Protein AF-A0A350YRR7-F1 (afdb_monomer)

Secondary structure (DSSP, 8-state):
---GGGSTT-S---HHHHHHHHHHHHHHHHHHHHHHHHHHHHHHHHHHTT----HHHHS-S-HHHHHHHHHHHHHHHHHHHHHHHHHHHHHHHHHHHTTT-TT--HHHHHHHHHHHHHHHHHHHHHHHHHHHHHHHHHHHTHHHHHHHHHHHHHHHHHHHHHHHHHH-S-HHHHHHHHHHHHHHTHHHHHHHHHHHHHHHHHHHHHHHHHHHHHHHSSHHHHHH-HHHHHHHHHHHTSTT---

Nearest PDB structures (foldseek):
  5c5b-assembly2_D  TM=1.639E-01  e=4.358E+00  Homo sapiens
  8px9-assembly1_A  TM=1.700E-01  e=4.558E+00  Escherichia coli
  8px9-assembly1_B  TM=1.848E-01  e=8.559E+00  Escherichia coli

pLDDT: mean 81.61, std 13.24, range [44.19, 95.56]

Mean predicted aligned error: 9.27 Å

Structure (mmCIF, N/CA/C/O backbone):
data_AF-A0A350YRR7-F1
#
_entry.id   AF-A0A350YRR7-F1
#
loop_
_atom_site.group_PDB
_atom_site.id
_atom_site.type_symbol
_atom_site.label_atom_id
_atom_site.label_alt_id
_atom_site.label_comp_id
_atom_site.label_asym_id
_atom_site.label_entity_id
_atom_site.label_seq_id
_atom_site.pdbx_PDB_ins_code
_atom_site.Cartn_x
_atom_site.Cartn_y
_atom_site.Cartn_z
_atom_site.occupancy
_atom_site.B_iso_or_equiv
_atom_site.auth_seq_id
_atom_site.auth_comp_id
_atom_site.auth_asym_id
_atom_site.auth_atom_id
_atom_site.pdbx_PDB_mod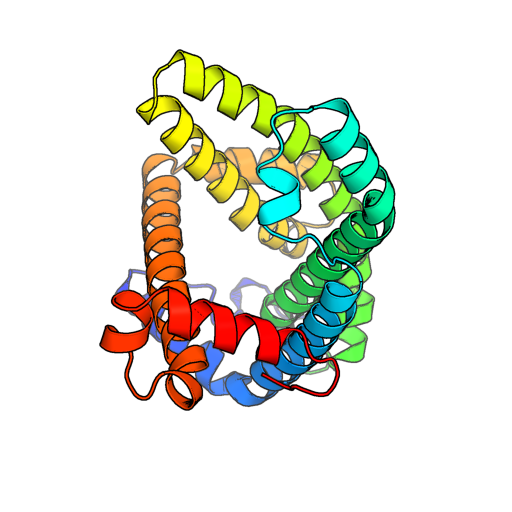el_num
ATOM 1 N N . MET A 1 1 ? -23.197 4.281 11.689 1.00 58.69 1 MET A N 1
ATOM 2 C CA . MET A 1 1 ? -21.851 3.700 11.858 1.00 58.69 1 MET A CA 1
ATOM 3 C C . MET A 1 1 ? -21.657 3.400 13.323 1.00 58.69 1 MET A C 1
ATOM 5 O O . MET A 1 1 ? -21.789 4.314 14.130 1.00 58.69 1 MET A O 1
ATOM 9 N N . GLU A 1 2 ? -21.423 2.136 13.660 1.00 68.81 2 GLU A N 1
ATOM 10 C CA . GLU A 1 2 ? -21.016 1.763 15.017 1.00 68.81 2 GLU A CA 1
ATOM 11 C C . GLU A 1 2 ? -19.601 2.296 15.315 1.00 68.81 2 GLU A C 1
ATOM 13 O O . GLU A 1 2 ? -18.839 2.613 14.397 1.00 68.81 2 GLU A O 1
ATOM 18 N N . SER A 1 3 ? -19.259 2.438 16.600 1.00 77.19 3 SER A N 1
ATOM 19 C CA . SER A 1 3 ? -17.918 2.867 17.025 1.00 77.19 3 SER A CA 1
ATOM 20 C C . SER A 1 3 ? -16.853 1.901 16.499 1.00 77.19 3 SER A C 1
ATOM 22 O O . SER A 1 3 ? -17.076 0.692 16.477 1.00 77.19 3 SER A O 1
ATOM 24 N N . ILE A 1 4 ? -15.664 2.399 16.149 1.00 76.62 4 ILE A N 1
ATOM 25 C CA . ILE A 1 4 ? -14.525 1.563 15.721 1.00 76.62 4 ILE A CA 1
ATOM 26 C C . ILE A 1 4 ? -14.138 0.540 16.799 1.00 76.62 4 ILE A C 1
ATOM 28 O O . ILE A 1 4 ? -13.640 -0.535 16.477 1.00 76.62 4 ILE A O 1
ATOM 32 N N . GLU A 1 5 ? -14.446 0.822 18.064 1.00 77.56 5 GLU A N 1
ATOM 33 C CA . GLU A 1 5 ? -14.230 -0.103 19.179 1.00 77.56 5 GLU A CA 1
ATOM 34 C C . GLU A 1 5 ? -15.046 -1.402 19.063 1.00 77.56 5 GLU A C 1
ATOM 36 O O . GLU A 1 5 ? -14.667 -2.425 19.626 1.00 77.56 5 GLU A O 1
ATOM 41 N N . SER A 1 6 ? -16.142 -1.388 18.296 1.00 77.56 6 SER A N 1
ATOM 42 C CA . SER A 1 6 ? -16.953 -2.578 17.999 1.00 77.56 6 SER A CA 1
ATOM 43 C C . SER A 1 6 ? -16.384 -3.436 16.861 1.00 77.56 6 SER A C 1
ATOM 45 O O . SER A 1 6 ? -16.903 -4.517 16.573 1.00 77.56 6 SER A O 1
ATOM 47 N N . HIS A 1 7 ? -15.302 -2.988 16.211 1.00 80.44 7 HIS A N 1
ATOM 48 C CA . HIS A 1 7 ? -14.708 -3.709 15.094 1.00 80.44 7 HIS A CA 1
ATOM 49 C C . HIS A 1 7 ? -14.176 -5.078 15.567 1.00 80.44 7 HIS A C 1
ATOM 51 O O . HIS A 1 7 ? -13.446 -5.137 16.555 1.00 80.44 7 HIS A O 1
ATOM 57 N N . PRO A 1 8 ? -14.436 -6.192 14.852 1.00 76.88 8 PRO A N 1
ATOM 58 C CA . PRO A 1 8 ? -14.011 -7.534 15.279 1.00 76.88 8 PRO A CA 1
ATOM 59 C C . PRO A 1 8 ? -12.504 -7.677 15.541 1.00 76.88 8 PRO A C 1
ATOM 61 O O . PRO A 1 8 ? -12.088 -8.496 16.359 1.00 76.88 8 PRO A O 1
ATOM 64 N N . LEU A 1 9 ? -11.700 -6.873 14.840 1.00 79.12 9 LEU A N 1
ATOM 65 C CA . LEU A 1 9 ? -10.240 -6.822 14.977 1.00 79.12 9 LEU A CA 1
ATOM 66 C C . LEU A 1 9 ? -9.746 -5.831 16.049 1.00 79.12 9 LEU A C 1
ATOM 68 O O . LEU A 1 9 ? -8.552 -5.819 16.339 1.00 79.12 9 LEU A O 1
ATOM 72 N N . TYR A 1 10 ? -10.624 -5.025 16.655 1.00 77.88 10 TYR A N 1
ATOM 73 C CA . TYR A 1 10 ? -10.270 -4.075 17.712 1.00 77.88 10 TYR A CA 1
ATOM 74 C C . TYR A 1 10 ? -10.187 -4.790 19.068 1.00 77.88 10 TYR A C 1
ATOM 76 O O . TYR A 1 10 ? -11.145 -4.830 19.836 1.00 77.88 10 TYR A O 1
ATOM 84 N N . LYS A 1 11 ? -9.040 -5.423 19.343 1.00 72.81 11 LYS A N 1
ATOM 85 C CA . LYS A 1 11 ? -8.713 -6.052 20.635 1.00 72.81 11 LYS A CA 1
ATOM 86 C C . LYS A 1 11 ? -7.215 -5.926 20.910 1.00 72.81 11 LYS A C 1
ATOM 88 O O . LYS A 1 11 ? -6.423 -5.745 19.986 1.00 72.81 11 LYS A O 1
ATOM 93 N N . ALA A 1 12 ? -6.817 -6.036 22.175 1.00 66.44 12 ALA A N 1
ATOM 94 C CA . ALA A 1 12 ? -5.416 -6.275 22.502 1.00 66.44 12 ALA A CA 1
ATOM 95 C C . ALA A 1 12 ? -5.046 -7.673 21.999 1.00 66.44 12 ALA A C 1
ATOM 97 O O . ALA A 1 12 ? -5.709 -8.644 22.367 1.00 66.44 12 ALA A O 1
ATOM 98 N N . HIS A 1 13 ? -4.025 -7.765 21.146 1.00 68.88 13 HIS A N 1
ATOM 99 C CA . HIS A 1 13 ? -3.657 -9.031 20.528 1.00 68.88 13 HIS A CA 1
ATOM 100 C C . HIS A 1 13 ? -2.267 -9.513 20.940 1.00 68.88 13 HIS A C 1
ATOM 102 O O . HIS A 1 13 ? -1.300 -8.754 20.895 1.00 68.88 13 HIS A O 1
ATOM 108 N N . THR A 1 14 ? -2.172 -10.797 21.285 1.00 75.56 14 THR A N 1
ATOM 109 C CA . THR A 1 14 ? -0.939 -11.586 21.159 1.00 75.56 14 THR A CA 1
ATOM 110 C C . THR A 1 14 ? -0.855 -12.156 19.737 1.00 75.56 14 THR A C 1
ATOM 112 O O . THR A 1 14 ? -1.801 -12.016 18.961 1.00 75.56 14 THR A O 1
ATOM 115 N N . ILE A 1 15 ? 0.256 -12.805 19.365 1.00 68.00 15 ILE A N 1
ATOM 116 C CA . ILE A 1 15 ? 0.401 -13.413 18.026 1.00 68.00 15 ILE A CA 1
ATOM 117 C C . ILE A 1 15 ? -0.753 -14.387 17.746 1.00 68.00 15 ILE A C 1
ATOM 119 O O . ILE A 1 15 ? -1.400 -14.309 16.701 1.00 68.00 15 ILE A O 1
ATOM 123 N N . ASP A 1 16 ? -1.056 -15.244 18.719 1.00 73.69 16 ASP A N 1
ATOM 124 C CA . ASP A 1 16 ? -2.077 -16.281 18.587 1.00 73.69 16 ASP A CA 1
ATOM 125 C C . ASP A 1 16 ? -3.483 -15.685 18.487 1.00 73.69 16 ASP A C 1
ATOM 127 O O . ASP A 1 16 ? -4.281 -16.094 17.641 1.00 73.69 16 ASP A O 1
ATOM 131 N N . SER A 1 17 ? -3.792 -14.672 19.303 1.00 79.31 17 SER A N 1
ATOM 132 C CA . SER A 1 17 ? -5.113 -14.042 19.265 1.00 79.31 17 SER A CA 1
ATOM 133 C C . SER A 1 17 ? -5.301 -13.166 18.024 1.00 79.31 17 SER A C 1
ATOM 135 O O . SER A 1 17 ? -6.412 -13.116 17.491 1.00 79.31 17 SER A O 1
ATOM 137 N N . ALA A 1 18 ? -4.233 -12.519 17.533 1.00 74.56 18 ALA A N 1
ATOM 138 C CA . ALA A 1 18 ? -4.237 -11.820 16.251 1.00 74.56 18 ALA A CA 1
ATOM 139 C C . ALA A 1 18 ? -4.551 -12.810 15.129 1.00 74.56 18 ALA A C 1
ATOM 141 O O . ALA A 1 18 ? -5.493 -12.588 14.372 1.00 74.56 18 ALA A O 1
ATOM 142 N N . MET A 1 19 ? -3.816 -13.926 15.061 1.00 76.75 19 MET A N 1
ATOM 143 C CA . MET A 1 19 ? -3.997 -14.946 14.028 1.00 76.75 19 MET A CA 1
ATOM 144 C C . MET A 1 19 ? -5.415 -15.522 14.048 1.00 76.75 19 MET A C 1
ATOM 146 O O . MET A 1 19 ? -6.064 -15.586 13.006 1.00 76.75 19 MET A O 1
ATOM 150 N N . HIS A 1 20 ? -5.934 -15.864 15.230 1.00 83.00 20 HIS A N 1
ATOM 151 C CA . HIS A 1 20 ? -7.302 -16.358 15.376 1.00 83.00 20 HIS A CA 1
ATOM 152 C C . HIS A 1 20 ? -8.341 -15.315 14.938 1.00 83.00 20 HIS A C 1
ATOM 154 O O . HIS A 1 20 ? -9.290 -15.640 14.228 1.00 83.00 20 HIS A O 1
ATOM 160 N N . SER A 1 21 ? -8.161 -14.047 15.319 1.00 82.62 21 SER A N 1
ATOM 161 C CA . SER A 1 21 ? -9.093 -12.970 14.958 1.00 82.62 21 SER A CA 1
ATOM 162 C C . SER A 1 21 ? -9.077 -12.676 13.457 1.00 82.62 21 SER A C 1
ATOM 164 O O . SER A 1 21 ? -10.138 -12.497 12.855 1.00 82.62 21 SER A O 1
ATOM 166 N N . PHE A 1 22 ? -7.892 -12.667 12.836 1.00 82.00 22 PHE A N 1
ATOM 167 C CA . PHE A 1 22 ? -7.751 -12.546 11.387 1.00 82.00 22 PHE A CA 1
ATOM 168 C C . PHE A 1 22 ? -8.387 -13.736 10.675 1.00 82.00 22 PHE A C 1
ATOM 170 O O . PHE A 1 22 ? -9.170 -13.534 9.749 1.00 82.00 22 PHE A O 1
ATOM 177 N N . TRP A 1 23 ? -8.110 -14.959 11.127 1.00 83.31 23 TRP A N 1
ATOM 178 C CA . TRP A 1 23 ? -8.687 -16.170 10.554 1.00 83.31 23 TRP A CA 1
ATOM 179 C C . TRP A 1 23 ? -10.215 -16.159 10.615 1.00 83.31 23 TRP A C 1
ATOM 181 O O . TRP A 1 23 ? -10.871 -16.378 9.599 1.00 83.31 23 TRP A O 1
ATOM 191 N N . ASP A 1 24 ? -10.796 -15.825 11.767 1.00 86.25 24 ASP A N 1
ATOM 192 C CA . ASP A 1 24 ? -12.247 -15.728 11.931 1.00 86.25 24 ASP A CA 1
ATOM 193 C C . ASP A 1 24 ? -12.866 -14.664 11.023 1.00 86.25 24 ASP A C 1
ATOM 195 O O . ASP A 1 24 ? -13.932 -14.881 10.438 1.00 86.25 24 ASP A O 1
ATOM 199 N N . PHE A 1 25 ? -12.210 -13.509 10.905 1.00 86.50 25 PHE A N 1
ATOM 200 C CA . PHE A 1 25 ? -12.654 -12.427 10.035 1.00 86.50 25 PHE A CA 1
ATOM 201 C C . PHE A 1 25 ? -12.633 -12.854 8.562 1.00 86.50 25 PHE A C 1
ATOM 203 O O . PHE A 1 25 ? -13.660 -12.773 7.880 1.00 86.50 25 PHE A O 1
ATOM 210 N N . TYR A 1 26 ? -11.493 -13.365 8.088 1.00 84.25 26 TYR A N 1
ATOM 211 C CA . TYR A 1 26 ? -11.327 -13.809 6.707 1.00 84.25 26 TYR A CA 1
ATOM 212 C C . TYR A 1 26 ? -12.245 -14.979 6.381 1.00 84.25 26 TYR A C 1
ATOM 214 O O . TYR A 1 26 ? -12.896 -14.946 5.346 1.00 84.25 26 TYR A O 1
ATOM 222 N N . LYS A 1 27 ? -12.394 -15.966 7.268 1.00 86.19 27 LYS A N 1
ATOM 223 C CA . L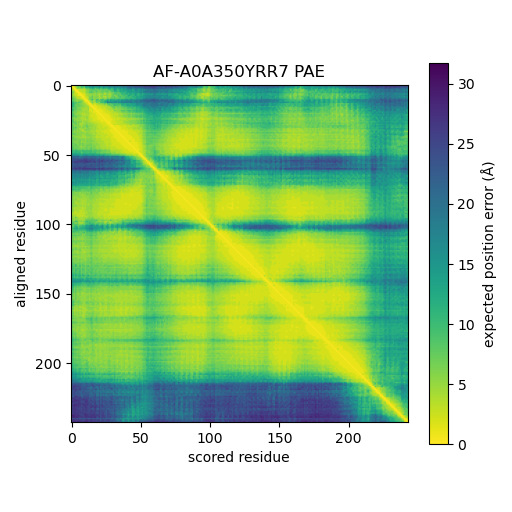YS A 1 27 ? -13.291 -17.109 7.054 1.00 86.19 27 LYS A CA 1
ATOM 224 C C . LYS A 1 27 ? -14.746 -16.669 6.883 1.00 86.19 27 LYS A C 1
ATOM 226 O O . LYS A 1 27 ? -15.431 -17.155 5.988 1.00 86.19 27 LYS A O 1
ATOM 231 N N . LYS A 1 28 ? -15.219 -15.716 7.694 1.00 86.69 28 LYS A N 1
ATOM 232 C CA . LYS A 1 28 ? -16.596 -15.189 7.603 1.00 86.69 28 LYS A CA 1
ATOM 233 C C . LYS A 1 28 ? -16.847 -14.375 6.335 1.00 86.69 28 LYS A C 1
ATOM 235 O O . LYS A 1 28 ? -17.975 -14.340 5.851 1.00 86.69 28 LYS A O 1
ATOM 240 N N . LYS A 1 29 ? -15.827 -13.690 5.818 1.00 84.38 29 LYS A N 1
ATOM 241 C CA . LYS A 1 29 ? -15.940 -12.786 4.661 1.00 84.38 29 LYS A CA 1
ATOM 242 C C . LYS A 1 29 ? -15.218 -13.309 3.416 1.00 84.38 29 LYS A C 1
ATOM 244 O O . LYS A 1 29 ? -15.077 -12.559 2.453 1.00 84.38 29 LYS A O 1
ATOM 249 N N . PHE A 1 30 ? -14.822 -14.584 3.419 1.00 85.88 30 PHE A N 1
ATOM 250 C CA . PHE A 1 30 ? -13.943 -15.179 2.413 1.00 85.88 30 PHE A CA 1
ATOM 251 C C . PHE A 1 30 ? -14.483 -14.975 1.006 1.00 85.88 30 PHE A C 1
ATOM 253 O O . PHE A 1 30 ? -13.792 -14.407 0.178 1.00 85.88 30 PHE A O 1
ATOM 260 N N . VAL A 1 31 ? -15.741 -15.351 0.760 1.00 85.62 31 VAL A N 1
ATOM 261 C CA . VAL A 1 31 ? -16.350 -15.267 -0.576 1.00 85.62 31 VAL A CA 1
ATOM 262 C C . VAL A 1 31 ? -16.348 -13.833 -1.106 1.00 85.62 31 VAL A C 1
ATOM 264 O O . VAL A 1 31 ? -15.963 -13.601 -2.247 1.00 85.62 31 VAL A O 1
ATOM 267 N N . ALA A 1 32 ? -16.729 -12.858 -0.276 1.00 86.00 32 ALA A N 1
ATOM 268 C CA . ALA A 1 32 ? -16.766 -11.459 -0.691 1.00 86.00 32 ALA A CA 1
ATOM 269 C C . ALA A 1 32 ? -15.358 -10.922 -0.987 1.00 86.00 32 ALA A C 1
ATOM 271 O O . ALA A 1 32 ? -15.134 -10.348 -2.048 1.00 86.00 32 ALA A O 1
ATOM 272 N N . LEU A 1 33 ? -14.405 -11.138 -0.075 1.00 87.25 33 LEU A N 1
ATOM 273 C CA . LEU A 1 33 ? -13.023 -10.686 -0.251 1.00 87.25 33 LEU A CA 1
ATOM 274 C C . LEU A 1 33 ? -12.343 -11.388 -1.431 1.00 87.25 33 LEU A C 1
ATOM 276 O O . LEU A 1 33 ? -11.646 -10.736 -2.196 1.00 87.25 33 LEU A O 1
ATOM 280 N N . PHE A 1 34 ? -12.593 -12.683 -1.616 1.00 87.75 34 PHE A N 1
ATOM 281 C CA . PHE A 1 34 ? -12.073 -13.460 -2.735 1.00 87.75 34 PHE A CA 1
ATOM 282 C C . PHE A 1 34 ? -12.586 -12.924 -4.070 1.00 87.75 34 PHE A C 1
ATOM 284 O O . PHE A 1 34 ? -11.777 -12.638 -4.940 1.00 87.75 34 PHE A O 1
ATOM 291 N N . LEU A 1 35 ? -13.898 -12.722 -4.229 1.00 89.94 35 LEU A N 1
ATOM 292 C CA . LEU A 1 35 ? -14.464 -12.222 -5.487 1.00 89.94 35 LEU A CA 1
ATOM 293 C C . LEU A 1 35 ? -13.977 -10.809 -5.828 1.00 89.94 35 LEU A C 1
ATOM 295 O O . LEU A 1 35 ? -13.685 -10.530 -6.989 1.00 89.94 35 LEU A O 1
ATOM 299 N N . ILE A 1 36 ? -13.865 -9.930 -4.826 1.00 88.88 36 ILE A N 1
ATOM 300 C CA . ILE A 1 36 ? -13.339 -8.571 -5.014 1.00 88.88 36 ILE A CA 1
ATOM 301 C C . ILE A 1 36 ? -11.876 -8.634 -5.458 1.00 88.88 36 ILE A C 1
ATOM 303 O O . ILE A 1 36 ? -11.526 -8.056 -6.485 1.00 88.88 36 ILE A O 1
ATOM 307 N N . SER A 1 37 ? -11.036 -9.361 -4.717 1.00 88.81 37 SER A N 1
ATOM 308 C CA . SER A 1 37 ? -9.613 -9.504 -5.034 1.00 88.81 37 SER A CA 1
ATOM 309 C C . SER A 1 37 ? -9.386 -10.211 -6.367 1.00 88.81 37 SER A C 1
ATOM 311 O O . SER A 1 37 ? -8.481 -9.831 -7.098 1.00 88.81 37 SER A O 1
ATOM 313 N N . PHE A 1 38 ? -10.221 -11.190 -6.720 1.00 87.81 38 PHE A N 1
ATOM 314 C CA . PHE A 1 38 ? -10.169 -11.882 -8.005 1.00 87.81 38 PHE A CA 1
ATOM 315 C C . PHE A 1 38 ? -10.499 -10.932 -9.160 1.00 87.81 38 PHE A C 1
ATOM 317 O O . PHE A 1 38 ? -9.719 -10.814 -10.099 1.00 87.81 38 PHE A O 1
ATOM 324 N N . ALA A 1 39 ? -11.596 -10.173 -9.067 1.00 90.62 39 ALA A N 1
ATOM 325 C CA . ALA A 1 39 ? -11.959 -9.189 -10.088 1.00 90.62 39 ALA A CA 1
ATOM 326 C C . ALA A 1 39 ? -10.896 -8.084 -10.242 1.00 90.62 39 ALA A C 1
ATOM 328 O O . ALA A 1 39 ? -10.551 -7.702 -11.360 1.00 90.62 39 ALA A O 1
ATOM 329 N N . MET A 1 40 ? -10.348 -7.593 -9.125 1.00 91.88 40 MET A N 1
ATOM 330 C CA . MET A 1 40 ? -9.233 -6.641 -9.127 1.00 91.88 40 MET A CA 1
ATOM 331 C C . MET A 1 40 ? -7.969 -7.255 -9.737 1.00 91.88 40 MET A C 1
ATOM 333 O O . MET A 1 40 ? -7.305 -6.601 -10.534 1.00 91.88 40 MET A O 1
ATOM 337 N N . GLY A 1 41 ? -7.663 -8.513 -9.414 1.00 87.19 41 GLY A N 1
ATOM 338 C CA . GLY A 1 41 ? -6.541 -9.266 -9.971 1.00 87.19 41 GLY A CA 1
ATOM 339 C C . GLY A 1 41 ? -6.628 -9.393 -11.489 1.00 87.19 41 GLY A C 1
ATOM 340 O O . GLY A 1 41 ? -5.670 -9.050 -12.172 1.00 87.19 41 GLY A O 1
ATOM 341 N N . LEU A 1 42 ? -7.796 -9.760 -12.026 1.00 87.06 42 LEU A N 1
ATOM 342 C CA . LEU A 1 42 ? -8.034 -9.813 -13.475 1.00 87.06 42 LEU A CA 1
ATOM 343 C C . LEU A 1 42 ? -7.852 -8.446 -14.142 1.00 87.06 42 LEU A C 1
ATOM 345 O O . LEU A 1 42 ? -7.232 -8.345 -15.200 1.00 87.06 42 LEU A O 1
ATOM 349 N N . ALA A 1 43 ? -8.360 -7.379 -13.519 1.00 89.44 43 ALA A N 1
ATOM 350 C CA . ALA A 1 43 ? -8.176 -6.024 -14.028 1.00 89.44 43 ALA A CA 1
ATOM 351 C C . ALA A 1 43 ? -6.692 -5.614 -14.031 1.00 89.44 43 ALA A C 1
ATOM 353 O O . ALA A 1 43 ? -6.216 -5.050 -15.015 1.00 89.44 43 ALA A O 1
ATOM 354 N N . MET A 1 44 ? -5.947 -5.938 -12.970 1.00 87.75 44 MET A N 1
ATOM 355 C CA . MET A 1 44 ? -4.505 -5.688 -12.896 1.00 87.75 44 MET A CA 1
ATOM 356 C C . MET A 1 44 ? -3.720 -6.530 -13.903 1.00 87.75 44 MET A C 1
ATOM 358 O O . MET A 1 44 ? -2.805 -6.006 -14.530 1.00 87.75 44 MET A O 1
ATOM 362 N N . GLN A 1 45 ? -4.087 -7.797 -14.107 1.00 83.31 45 GLN A N 1
ATOM 363 C CA . GLN A 1 45 ? -3.468 -8.669 -15.105 1.00 83.31 45 GLN A CA 1
ATOM 364 C C . GLN A 1 45 ? -3.677 -8.108 -16.514 1.00 83.31 45 GLN A C 1
ATOM 366 O O . GLN A 1 45 ? -2.716 -7.969 -17.269 1.00 83.31 45 GLN A O 1
ATOM 371 N N . TYR A 1 46 ? -4.909 -7.709 -16.846 1.00 84.81 46 TYR A N 1
ATOM 372 C CA . TYR A 1 46 ? -5.220 -7.064 -18.120 1.00 84.81 46 TYR A CA 1
ATOM 373 C C . TYR A 1 46 ? -4.404 -5.782 -18.317 1.00 84.81 46 TYR A C 1
ATOM 375 O O . TYR A 1 46 ? -3.790 -5.602 -19.366 1.00 84.81 46 TYR A O 1
ATOM 383 N N . LEU A 1 47 ? -4.320 -4.921 -17.296 1.00 84.75 47 LEU A N 1
ATOM 384 C CA . LEU A 1 47 ? -3.482 -3.721 -17.353 1.00 84.75 47 LEU A CA 1
ATOM 385 C C . LEU A 1 47 ? -1.991 -4.049 -17.510 1.00 84.75 47 LEU A C 1
ATOM 387 O O . LEU A 1 47 ? -1.280 -3.350 -18.230 1.00 84.75 47 LEU A O 1
ATOM 391 N N . GLY A 1 48 ? -1.528 -5.130 -16.883 1.00 80.75 48 GLY A N 1
ATOM 392 C CA . GLY A 1 48 ? -0.163 -5.631 -17.004 1.00 80.75 48 GLY A CA 1
ATOM 393 C C . GLY A 1 48 ? 0.210 -6.012 -18.437 1.00 80.75 48 GLY A C 1
ATOM 394 O O . GLY A 1 48 ? 1.351 -5.806 -18.833 1.00 80.75 48 GLY A O 1
ATOM 395 N N . THR A 1 49 ? -0.745 -6.459 -19.264 1.00 80.19 49 THR A N 1
ATOM 396 C CA . THR A 1 49 ? -0.468 -6.793 -20.676 1.00 80.19 49 THR A CA 1
ATOM 397 C C . THR A 1 49 ? -0.010 -5.598 -21.520 1.00 80.19 49 THR A C 1
ATOM 399 O O . THR A 1 49 ? 0.645 -5.798 -22.542 1.00 80.19 49 THR A O 1
ATOM 402 N N . PHE A 1 50 ? -0.299 -4.362 -21.093 1.00 78.69 50 PHE A N 1
ATOM 403 C CA . PHE A 1 50 ? 0.187 -3.142 -21.752 1.00 78.69 50 PHE A CA 1
ATOM 404 C C . PHE A 1 50 ? 1.631 -2.784 -21.373 1.00 78.69 50 PHE A C 1
ATOM 406 O O . PHE A 1 50 ? 2.229 -1.916 -22.007 1.00 78.69 50 PHE A O 1
ATOM 413 N N . ILE A 1 51 ? 2.195 -3.433 -20.352 1.00 74.56 51 ILE A N 1
ATOM 414 C CA . ILE A 1 51 ? 3.572 -3.255 -19.890 1.00 74.56 51 ILE A CA 1
ATOM 415 C C . ILE A 1 51 ? 4.346 -4.504 -20.321 1.00 74.56 51 ILE A C 1
ATOM 417 O O . ILE A 1 51 ? 4.513 -5.452 -19.560 1.00 74.56 51 ILE A O 1
ATOM 421 N N . ARG A 1 52 ? 4.777 -4.536 -21.584 1.00 66.69 52 ARG A N 1
ATOM 422 C CA . ARG A 1 52 ? 5.591 -5.632 -22.126 1.00 66.69 52 ARG A CA 1
ATOM 423 C C . ARG A 1 52 ? 7.046 -5.203 -22.096 1.00 66.69 52 ARG A C 1
ATOM 425 O O . ARG A 1 52 ? 7.544 -4.680 -23.085 1.00 66.69 52 ARG A O 1
ATOM 432 N N . ILE A 1 53 ? 7.682 -5.372 -20.943 1.00 61.88 53 ILE A N 1
ATOM 433 C CA . ILE A 1 53 ? 9.118 -5.145 -20.822 1.00 61.88 53 ILE A CA 1
ATOM 434 C C . ILE A 1 53 ? 9.771 -6.509 -20.674 1.00 61.88 53 ILE A C 1
ATOM 436 O O . ILE A 1 53 ? 9.502 -7.221 -19.705 1.00 61.88 53 ILE A O 1
ATOM 440 N N . ASP A 1 54 ? 10.559 -6.892 -21.673 1.00 59.06 54 ASP A N 1
ATOM 441 C CA . ASP A 1 54 ? 11.327 -8.125 -21.608 1.00 59.06 54 ASP A CA 1
ATOM 442 C C . ASP A 1 54 ? 12.493 -7.923 -20.629 1.00 59.06 54 ASP A C 1
ATOM 444 O O . ASP A 1 54 ? 13.076 -6.842 -20.533 1.00 59.06 54 ASP A O 1
ATOM 448 N N . ILE A 1 55 ? 12.860 -8.966 -19.889 1.00 52.28 55 ILE A N 1
ATOM 449 C CA . ILE A 1 55 ? 14.029 -8.943 -19.003 1.00 52.28 55 ILE A CA 1
ATOM 450 C C . ILE A 1 55 ? 15.302 -8.671 -19.827 1.00 52.28 55 ILE A C 1
ATOM 452 O O . ILE A 1 55 ? 16.228 -8.032 -19.323 1.00 52.28 55 ILE A O 1
ATOM 456 N N . GLY A 1 56 ? 15.321 -9.065 -21.108 1.00 56.47 56 GLY A N 1
ATOM 457 C CA . GLY A 1 56 ? 16.392 -8.728 -22.052 1.00 56.47 56 GLY A CA 1
ATOM 458 C C . GLY A 1 56 ? 16.566 -7.222 -22.301 1.00 56.47 56 GLY A C 1
ATOM 459 O O . GLY A 1 56 ? 17.697 -6.769 -22.476 1.00 56.47 56 GLY A O 1
ATOM 460 N N . ASP A 1 57 ? 15.492 -6.430 -22.218 1.00 57.19 57 ASP A N 1
ATOM 461 C CA . ASP A 1 57 ? 15.533 -4.975 -22.441 1.00 57.19 57 ASP A CA 1
ATOM 462 C C . ASP A 1 57 ? 16.234 -4.223 -21.291 1.00 57.19 57 ASP A C 1
ATOM 464 O O . ASP A 1 57 ? 16.732 -3.115 -21.477 1.00 57.19 57 ASP A O 1
ATOM 468 N N . TYR A 1 58 ? 16.304 -4.819 -20.093 1.00 56.12 58 TYR A N 1
ATOM 469 C CA . TYR A 1 58 ? 17.004 -4.249 -18.932 1.00 56.12 58 TYR A CA 1
ATOM 470 C C . TYR A 1 58 ? 18.473 -4.670 -18.830 1.00 56.12 58 TYR A C 1
ATOM 472 O O . TYR A 1 58 ? 19.226 -4.094 -18.045 1.00 56.12 58 TYR A O 1
ATOM 480 N N . GLN A 1 59 ? 18.890 -5.680 -19.596 1.00 58.25 59 GLN A N 1
ATOM 481 C CA . GLN A 1 59 ? 20.270 -6.173 -19.605 1.00 58.25 59 GLN A CA 1
ATOM 482 C C . GLN A 1 59 ? 21.168 -5.415 -20.591 1.00 58.25 59 GLN A C 1
ATOM 484 O O . GLN A 1 59 ? 22.376 -5.658 -20.645 1.00 58.25 59 GLN A O 1
ATOM 489 N N . THR A 1 60 ? 20.618 -4.471 -21.356 1.00 60.66 60 THR A N 1
ATOM 490 C CA . THR A 1 60 ? 21.410 -3.620 -22.243 1.00 60.66 60 THR A CA 1
ATOM 491 C C . THR A 1 60 ? 22.251 -2.638 -21.423 1.00 60.66 60 THR A C 1
ATOM 493 O O . THR A 1 60 ? 21.716 -1.823 -20.676 1.00 60.66 60 THR A O 1
ATOM 496 N N . PHE A 1 61 ? 23.575 -2.642 -21.609 1.00 57.00 61 PHE A N 1
ATOM 497 C CA . PHE A 1 61 ? 24.487 -1.673 -20.975 1.00 57.00 61 PHE A CA 1
ATOM 498 C C . PHE A 1 61 ? 24.328 -0.228 -21.499 1.00 57.00 61 PHE A C 1
ATOM 500 O O . PHE A 1 61 ? 25.029 0.675 -21.041 1.00 57.00 61 PHE A O 1
ATOM 507 N N . ASN A 1 62 ? 23.432 0.008 -22.462 1.00 75.56 62 ASN A N 1
ATOM 508 C CA . ASN A 1 62 ? 23.196 1.313 -23.063 1.00 75.56 62 ASN A CA 1
ATOM 509 C C . ASN A 1 62 ? 22.065 2.062 -22.334 1.00 75.56 62 ASN A C 1
ATOM 511 O O . ASN A 1 62 ? 20.886 1.748 -22.502 1.00 75.56 62 ASN A O 1
ATOM 515 N N . MET A 1 63 ? 22.429 3.069 -21.531 1.00 72.62 63 MET A N 1
ATOM 516 C CA . MET A 1 63 ? 21.460 3.860 -20.758 1.00 72.62 63 MET A CA 1
ATOM 517 C C . MET A 1 63 ? 20.423 4.571 -21.636 1.00 72.62 63 MET A C 1
ATOM 519 O O . MET A 1 63 ? 19.278 4.707 -21.207 1.00 72.62 63 MET A O 1
ATOM 523 N N . ASP A 1 64 ? 20.789 5.002 -22.845 1.00 81.12 64 ASP A N 1
ATOM 524 C CA . ASP A 1 64 ? 19.877 5.739 -23.728 1.00 81.12 64 ASP A CA 1
ATOM 525 C C . ASP A 1 64 ? 18.770 4.830 -24.275 1.00 81.12 64 ASP A C 1
ATOM 527 O O . ASP A 1 64 ? 17.602 5.214 -24.344 1.00 81.12 64 ASP A O 1
ATOM 531 N N . GLU A 1 65 ? 19.123 3.593 -24.613 1.00 77.56 65 GLU A N 1
ATOM 532 C CA . GLU A 1 65 ? 18.184 2.582 -25.095 1.00 77.56 65 GLU A CA 1
ATOM 533 C C . GLU A 1 65 ? 17.209 2.165 -23.988 1.00 77.56 65 GLU A C 1
ATOM 535 O O . GLU A 1 65 ? 15.991 2.195 -24.186 1.00 77.56 65 GLU A O 1
ATOM 540 N N . MET A 1 66 ? 17.731 1.924 -22.782 1.00 74.81 66 MET A N 1
ATOM 541 C CA . MET A 1 66 ? 16.922 1.648 -21.594 1.00 74.81 66 MET A CA 1
ATOM 542 C C . MET A 1 66 ? 15.974 2.816 -21.262 1.00 74.81 66 MET A C 1
ATOM 544 O O . MET A 1 66 ? 14.799 2.603 -20.957 1.00 74.81 66 MET A O 1
ATOM 548 N N . MET A 1 67 ? 16.442 4.067 -21.353 1.00 78.44 67 MET A N 1
ATOM 549 C CA . MET A 1 67 ? 15.619 5.251 -21.077 1.00 78.44 67 MET A CA 1
ATOM 550 C C . MET A 1 67 ? 14.503 5.437 -22.111 1.00 78.44 67 MET A C 1
ATOM 552 O O . MET A 1 67 ? 13.379 5.802 -21.758 1.00 78.44 67 MET A O 1
ATOM 556 N N . ASN A 1 68 ? 14.786 5.169 -23.386 1.00 82.38 68 ASN A N 1
ATOM 557 C CA . ASN A 1 68 ? 13.789 5.240 -24.452 1.00 82.38 68 ASN A CA 1
ATOM 558 C C . ASN A 1 68 ? 12.686 4.193 -24.261 1.00 82.38 68 ASN A C 1
ATOM 560 O O . ASN A 1 68 ? 11.506 4.532 -24.368 1.00 82.38 68 ASN A O 1
ATOM 564 N N . LYS A 1 69 ? 13.053 2.968 -23.870 1.00 76.31 69 LYS A N 1
ATOM 565 C CA . LYS A 1 69 ? 12.096 1.911 -23.510 1.00 76.31 69 LYS A CA 1
ATOM 566 C C . LYS A 1 69 ? 11.250 2.286 -22.293 1.00 76.31 69 LYS A C 1
ATOM 568 O O . LYS A 1 69 ? 10.028 2.170 -22.324 1.00 76.31 69 LYS A O 1
ATOM 573 N N . LEU A 1 70 ? 11.859 2.826 -21.237 1.00 77.56 70 LEU A N 1
ATOM 574 C CA . LEU A 1 70 ? 11.113 3.313 -20.069 1.00 77.56 70 LEU A CA 1
ATOM 575 C C . LEU A 1 70 ? 10.140 4.447 -20.428 1.00 77.56 70 LEU A C 1
ATOM 577 O O . LEU A 1 70 ? 9.021 4.490 -19.915 1.00 77.56 70 LEU A O 1
ATOM 581 N N . ASN A 1 71 ? 10.541 5.350 -21.326 1.00 82.00 71 ASN A N 1
ATOM 582 C CA . ASN A 1 71 ? 9.691 6.440 -21.802 1.00 82.00 71 ASN A CA 1
ATOM 583 C C . ASN A 1 71 ? 8.490 5.955 -22.620 1.00 82.00 71 ASN A C 1
ATOM 585 O O . ASN A 1 71 ? 7.425 6.570 -22.528 1.00 82.00 71 ASN A O 1
ATOM 589 N N . GLU A 1 72 ? 8.648 4.874 -23.383 1.00 83.94 72 GLU A N 1
ATOM 590 C CA . GLU A 1 72 ? 7.572 4.230 -24.143 1.00 83.94 72 GLU A CA 1
ATOM 591 C C . GLU A 1 72 ? 6.470 3.709 -23.204 1.00 83.94 72 GLU A C 1
ATOM 593 O O . GLU A 1 72 ? 5.286 3.986 -23.408 1.00 83.94 72 GLU A O 1
ATOM 598 N N . PHE A 1 73 ? 6.856 3.061 -22.100 1.00 83.00 73 PHE A N 1
ATOM 599 C C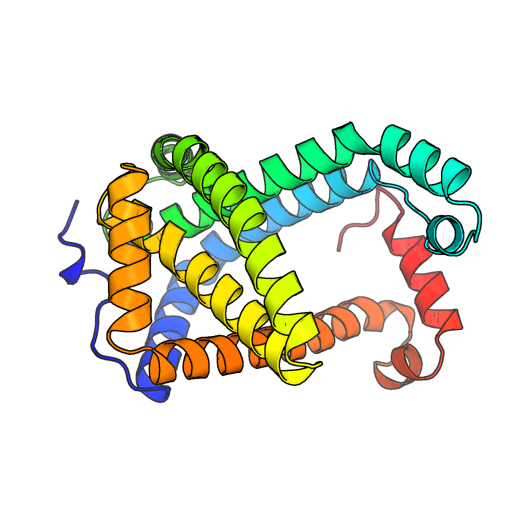A . PHE A 1 73 ? 5.920 2.446 -21.150 1.00 83.00 73 PHE A CA 1
ATOM 600 C C . PHE A 1 73 ? 5.536 3.324 -19.950 1.00 83.00 73 PHE A C 1
ATOM 602 O O . PHE A 1 73 ? 4.757 2.890 -19.097 1.00 83.00 73 PHE A O 1
ATOM 609 N N . LYS A 1 74 ? 6.021 4.571 -19.864 1.00 86.56 74 LYS A N 1
ATOM 610 C CA . LYS A 1 74 ? 5.792 5.434 -18.687 1.00 86.56 74 LYS A CA 1
ATOM 611 C C . LYS A 1 74 ? 4.314 5.621 -18.348 1.00 86.56 74 LYS A C 1
ATOM 613 O O . LYS A 1 74 ? 3.935 5.570 -17.182 1.00 86.56 74 LYS A O 1
ATOM 618 N N . TRP A 1 75 ? 3.468 5.818 -19.359 1.00 87.62 75 TRP A N 1
ATOM 619 C CA . TRP A 1 75 ? 2.036 6.042 -19.166 1.00 87.62 75 TRP A CA 1
ATOM 620 C C . TRP A 1 75 ? 1.312 4.773 -18.702 1.00 87.62 75 TRP A C 1
ATOM 622 O O . TRP A 1 75 ? 0.636 4.851 -17.674 1.00 87.62 75 TRP A O 1
ATOM 632 N N . PRO A 1 76 ? 1.487 3.610 -19.365 1.00 88.06 76 PRO A N 1
ATOM 633 C CA . PRO A 1 76 ? 1.021 2.329 -18.840 1.00 88.06 76 PRO A CA 1
ATOM 634 C C . PRO A 1 76 ? 1.440 2.072 -17.388 1.00 88.06 76 PRO A C 1
ATOM 636 O O . PRO A 1 76 ? 0.592 1.721 -16.572 1.00 88.06 76 PRO A O 1
ATOM 639 N N . MET A 1 77 ? 2.704 2.326 -17.027 1.00 87.00 77 MET A N 1
ATOM 640 C CA . MET A 1 77 ? 3.202 2.139 -15.655 1.00 87.00 77 MET A CA 1
ATOM 641 C C . MET A 1 77 ? 2.531 3.072 -14.639 1.00 87.00 77 MET A C 1
ATOM 643 O O . MET A 1 77 ? 2.171 2.642 -13.539 1.00 87.00 77 MET A O 1
ATOM 647 N N . ILE A 1 78 ? 2.327 4.345 -14.998 1.00 90.69 78 ILE A N 1
ATOM 648 C CA . ILE A 1 78 ? 1.611 5.305 -14.148 1.00 90.69 78 ILE A CA 1
ATOM 649 C C . ILE A 1 78 ? 0.166 4.844 -13.947 1.00 90.69 78 ILE A C 1
ATOM 651 O O . ILE A 1 78 ? -0.290 4.763 -12.810 1.00 90.69 78 ILE A O 1
ATOM 655 N N . ILE A 1 79 ? -0.544 4.498 -15.025 1.00 91.56 79 ILE A N 1
ATOM 656 C CA . ILE A 1 79 ? -1.937 4.032 -14.956 1.00 91.56 79 ILE A CA 1
ATOM 657 C C . ILE A 1 79 ? -2.035 2.771 -14.094 1.00 91.56 79 ILE A C 1
ATOM 659 O O . ILE A 1 79 ? -2.872 2.714 -13.196 1.00 91.56 79 ILE A O 1
ATOM 663 N N . PHE A 1 80 ? -1.147 1.800 -14.309 1.00 91.25 80 PHE A N 1
ATOM 664 C CA . PHE A 1 80 ? -1.074 0.576 -13.516 1.00 91.25 80 PHE A CA 1
ATOM 665 C C . PHE A 1 80 ? -0.904 0.883 -12.024 1.00 91.25 80 PHE A C 1
ATOM 667 O O . PHE A 1 80 ? -1.653 0.377 -11.191 1.00 91.25 80 PHE A O 1
ATOM 674 N N . THR A 1 81 ? 0.030 1.773 -11.683 1.00 91.19 81 THR A N 1
ATOM 675 C CA . THR A 1 81 ? 0.288 2.171 -10.292 1.00 91.19 81 THR A CA 1
ATOM 676 C C . THR A 1 81 ? -0.923 2.867 -9.670 1.00 91.19 81 THR A C 1
ATOM 678 O O . THR A 1 81 ? -1.304 2.554 -8.543 1.00 91.19 81 THR A O 1
ATOM 681 N N . LEU A 1 82 ? -1.566 3.782 -10.402 1.00 95.06 82 LEU A N 1
ATOM 682 C CA . LEU A 1 82 ? -2.757 4.502 -9.944 1.00 95.06 82 LEU A CA 1
ATOM 683 C C . LEU A 1 82 ? -3.930 3.552 -9.677 1.00 95.06 82 LEU A C 1
ATOM 685 O O . LEU A 1 82 ? -4.558 3.627 -8.621 1.00 95.06 82 LEU A O 1
ATOM 689 N N . VAL A 1 83 ? -4.198 2.622 -10.596 1.00 94.88 83 VAL A N 1
ATOM 690 C CA . VAL A 1 83 ? -5.265 1.625 -10.429 1.00 94.88 83 VAL A CA 1
ATOM 691 C C . VAL A 1 83 ? -4.956 0.684 -9.264 1.00 94.88 83 VAL A C 1
ATOM 693 O O . VAL A 1 83 ? -5.841 0.410 -8.455 1.00 94.88 83 VAL A O 1
ATOM 696 N N . ASN A 1 84 ? -3.698 0.266 -9.101 1.00 93.75 84 ASN A N 1
ATOM 697 C CA . ASN A 1 84 ? -3.285 -0.563 -7.971 1.00 93.75 84 ASN A CA 1
ATOM 698 C C . ASN A 1 84 ? -3.515 0.144 -6.622 1.00 93.75 84 ASN A C 1
ATOM 700 O O . ASN A 1 84 ? -4.083 -0.432 -5.694 1.00 93.75 84 ASN A O 1
ATOM 704 N N . ILE A 1 85 ? -3.135 1.424 -6.522 1.00 94.50 85 ILE A N 1
ATOM 705 C CA . ILE A 1 85 ? -3.389 2.239 -5.325 1.00 94.50 85 ILE A CA 1
ATOM 706 C C . ILE A 1 85 ? -4.897 2.370 -5.080 1.00 94.50 85 ILE A C 1
ATOM 708 O O . ILE A 1 85 ? -5.346 2.257 -3.939 1.00 94.50 85 ILE A O 1
ATOM 712 N N . LEU A 1 86 ? -5.695 2.577 -6.131 1.00 95.06 86 LEU A N 1
ATOM 713 C CA . LEU A 1 86 ? -7.150 2.672 -6.017 1.00 95.06 86 LEU A CA 1
ATOM 714 C C . LEU A 1 86 ? -7.751 1.381 -5.446 1.00 95.06 86 LEU A C 1
ATOM 716 O O . LEU A 1 86 ? -8.565 1.439 -4.524 1.00 95.06 86 LEU A O 1
ATOM 720 N N . PHE A 1 87 ? -7.323 0.222 -5.946 1.00 94.69 87 PHE A N 1
ATOM 721 C CA . PHE A 1 87 ? -7.757 -1.080 -5.441 1.00 94.69 87 PHE A CA 1
ATOM 722 C C . PHE A 1 87 ? -7.348 -1.305 -3.988 1.00 94.69 87 PHE A C 1
ATOM 724 O O . PHE A 1 87 ? -8.187 -1.726 -3.192 1.00 94.69 87 PHE A O 1
ATOM 731 N N . ALA A 1 88 ? -6.123 -0.935 -3.604 1.00 92.31 88 ALA A N 1
ATOM 732 C CA . ALA A 1 88 ? -5.682 -0.999 -2.212 1.00 92.31 88 ALA A CA 1
ATOM 733 C C . ALA A 1 88 ? -6.566 -0.142 -1.287 1.00 92.31 88 ALA A C 1
ATOM 735 O O . ALA A 1 88 ? -6.988 -0.604 -0.227 1.00 92.31 88 ALA A O 1
ATOM 736 N N . VAL A 1 89 ? -6.914 1.082 -1.704 1.00 94.44 89 VAL A N 1
ATOM 737 C CA . VAL A 1 89 ? -7.804 1.979 -0.947 1.00 94.44 89 VAL A CA 1
ATOM 738 C C . VAL A 1 89 ? -9.216 1.396 -0.826 1.00 94.44 89 VAL A C 1
ATOM 740 O O . VAL A 1 89 ? -9.790 1.416 0.263 1.00 94.44 89 VAL A O 1
ATOM 743 N N . ILE A 1 90 ? -9.779 0.849 -1.907 1.00 93.38 90 ILE A N 1
ATOM 744 C CA . ILE A 1 90 ? -11.108 0.217 -1.890 1.00 93.38 90 ILE A CA 1
ATOM 745 C C . ILE A 1 90 ? -11.117 -0.997 -0.956 1.00 93.38 90 ILE A C 1
ATOM 747 O O . ILE A 1 90 ? -12.001 -1.115 -0.106 1.00 93.38 90 ILE A O 1
ATOM 751 N N . LEU A 1 91 ? -10.133 -1.890 -1.095 1.00 91.62 91 LEU A N 1
ATOM 752 C CA . LEU A 1 91 ? -10.044 -3.119 -0.312 1.00 91.62 91 LEU A CA 1
ATOM 753 C C . LEU A 1 91 ? -9.873 -2.806 1.177 1.00 91.62 91 LEU A C 1
ATOM 755 O O . LEU A 1 91 ? -10.601 -3.348 2.008 1.00 91.62 91 LEU A O 1
ATOM 759 N N . GLN A 1 92 ? -8.966 -1.888 1.514 1.00 91.31 92 GLN A N 1
ATOM 760 C CA . GLN A 1 92 ? -8.718 -1.497 2.899 1.00 91.31 92 GLN A CA 1
ATOM 761 C C . GLN A 1 92 ? -9.954 -0.842 3.528 1.00 91.31 92 GLN A C 1
ATOM 763 O O . GLN A 1 92 ? -10.312 -1.160 4.663 1.00 91.31 92 GLN A O 1
ATOM 768 N N . TYR A 1 93 ? -10.653 0.018 2.778 1.00 91.19 93 TYR A N 1
ATOM 769 C CA . TYR A 1 93 ? -11.894 0.637 3.241 1.00 91.19 93 TYR A CA 1
ATOM 770 C C . TYR A 1 93 ? -12.981 -0.414 3.484 1.00 91.19 93 TYR A C 1
ATOM 772 O O . TYR A 1 93 ? -13.663 -0.388 4.510 1.00 91.19 93 TYR A O 1
ATOM 780 N N . PHE A 1 94 ? -13.119 -1.375 2.568 1.00 89.62 94 PHE A N 1
ATOM 781 C CA . PHE A 1 94 ? -14.066 -2.473 2.712 1.00 89.62 94 PHE A CA 1
ATOM 782 C C . PHE A 1 94 ? -13.756 -3.325 3.945 1.00 89.62 94 PHE A C 1
ATOM 784 O O . PHE A 1 94 ? -14.655 -3.586 4.737 1.00 89.62 94 PHE A O 1
ATOM 791 N N . VAL A 1 95 ? -12.498 -3.717 4.159 1.00 88.81 95 VAL A N 1
ATOM 792 C CA . VAL A 1 95 ? -12.091 -4.501 5.338 1.00 88.81 95 VAL A CA 1
ATOM 793 C C . VAL A 1 95 ? -12.412 -3.761 6.638 1.00 88.81 95 VAL A C 1
ATOM 795 O O . VAL A 1 95 ? -12.909 -4.383 7.574 1.00 88.81 95 VAL A O 1
ATOM 798 N N . MET A 1 96 ? -12.185 -2.447 6.678 1.00 85.94 96 MET A N 1
ATOM 799 C CA . MET A 1 96 ? -12.365 -1.636 7.881 1.00 85.94 96 MET A CA 1
ATOM 800 C C . MET A 1 96 ? -13.831 -1.319 8.205 1.00 85.94 96 MET A C 1
ATOM 802 O O . MET A 1 96 ? -14.212 -1.313 9.372 1.00 85.94 96 MET A O 1
ATOM 806 N N . PHE A 1 97 ? -14.669 -1.043 7.201 1.00 85.69 97 PHE A N 1
ATOM 807 C CA . PHE A 1 97 ? -16.015 -0.504 7.441 1.00 85.69 97 PHE A CA 1
ATOM 808 C C . PHE A 1 97 ? -17.166 -1.462 7.137 1.00 85.69 97 PHE A C 1
ATOM 810 O O . PHE A 1 97 ? -18.230 -1.315 7.731 1.00 85.69 97 PHE A O 1
ATOM 817 N N . ASN A 1 98 ? -16.966 -2.495 6.315 1.00 82.94 98 ASN A N 1
ATOM 818 C CA . ASN A 1 98 ? -17.972 -3.543 6.096 1.00 82.94 98 ASN A CA 1
ATOM 819 C C . ASN A 1 98 ? -18.456 -4.240 7.390 1.00 82.94 98 ASN A C 1
ATOM 821 O O . ASN A 1 98 ? -19.637 -4.574 7.466 1.00 82.94 98 ASN A O 1
ATOM 825 N N . PRO A 1 99 ? -17.619 -4.510 8.417 1.00 78.38 99 PRO A N 1
ATOM 826 C CA . PRO A 1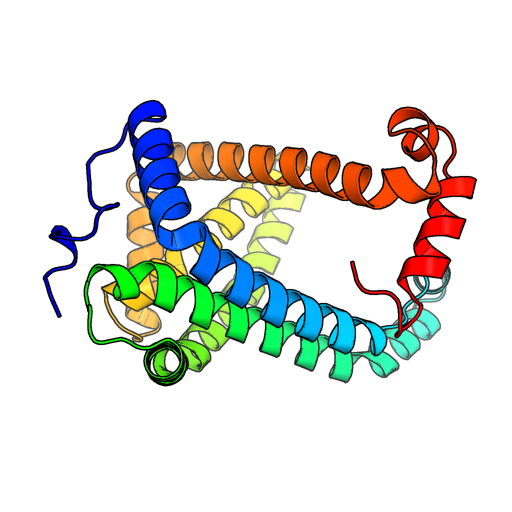 99 ? -18.133 -5.092 9.658 1.00 78.38 99 PRO A CA 1
ATOM 827 C C . PRO A 1 99 ? -18.869 -4.081 10.555 1.00 78.38 99 PRO A C 1
ATOM 829 O O . PRO A 1 99 ? -19.669 -4.513 11.376 1.00 78.38 99 PRO A O 1
ATOM 832 N N . LEU A 1 100 ? -18.612 -2.777 10.399 1.00 77.94 100 LEU A N 1
ATOM 833 C CA . LEU A 1 100 ? -19.171 -1.690 11.223 1.00 77.94 100 LEU A CA 1
ATOM 834 C C . LEU A 1 100 ? -20.456 -1.078 10.642 1.00 77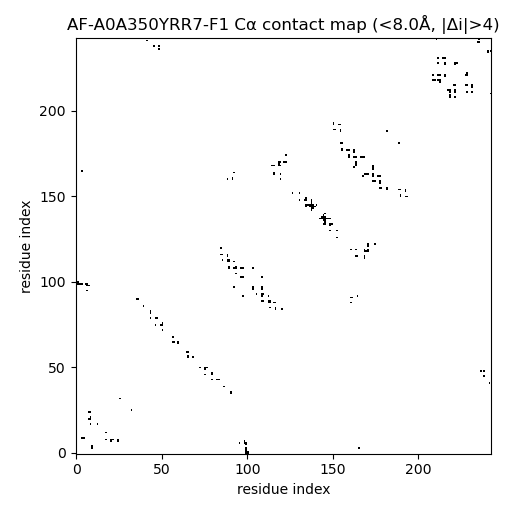.94 100 LEU A C 1
ATOM 836 O O . LEU A 1 100 ? -21.161 -0.324 11.317 1.00 77.94 100 LEU A O 1
ATOM 840 N N . ASP A 1 101 ? -20.726 -1.347 9.366 1.00 74.62 101 ASP A N 1
ATOM 841 C CA . ASP A 1 101 ? -21.854 -0.803 8.623 1.00 74.62 101 ASP A CA 1
ATOM 842 C C . ASP A 1 101 ? -22.500 -1.912 7.782 1.00 74.62 101 ASP A C 1
ATOM 844 O O . ASP A 1 101 ? -22.041 -2.236 6.685 1.00 74.62 101 ASP A O 1
ATOM 848 N N . ARG A 1 102 ? -23.577 -2.511 8.313 1.00 66.75 102 ARG A N 1
ATOM 849 C CA . ARG A 1 102 ? -24.330 -3.584 7.637 1.00 66.75 102 ARG A CA 1
ATOM 850 C C . ARG A 1 102 ? -25.017 -3.118 6.349 1.00 66.75 102 ARG A C 1
ATOM 852 O O . ARG A 1 102 ? -25.404 -3.969 5.555 1.00 66.75 102 ARG A O 1
ATOM 859 N N . GLU A 1 103 ? -25.158 -1.809 6.139 1.00 67.81 103 GLU A N 1
ATOM 860 C CA . GLU A 1 103 ? -25.789 -1.234 4.946 1.00 67.81 103 GLU A CA 1
ATOM 861 C C . GLU A 1 103 ? -24.782 -0.890 3.836 1.00 67.81 103 GLU A C 1
ATOM 863 O O . GLU A 1 103 ? -25.188 -0.589 2.711 1.00 67.81 103 GLU A O 1
ATOM 868 N N . CYS A 1 104 ? -23.469 -0.969 4.104 1.00 66.38 104 CYS A N 1
ATOM 869 C CA . CYS A 1 104 ? -22.439 -0.680 3.103 1.00 66.38 104 CYS A CA 1
ATOM 870 C C . CYS A 1 104 ? -22.351 -1.817 2.072 1.00 66.38 104 CYS A C 1
ATOM 872 O O . CYS A 1 104 ? -21.571 -2.761 2.196 1.00 66.38 104 CYS A O 1
ATOM 874 N N . ASN A 1 105 ? -23.148 -1.707 1.008 1.00 79.44 105 ASN A N 1
ATOM 875 C CA . ASN A 1 105 ? -22.969 -2.507 -0.203 1.00 79.44 105 ASN A CA 1
ATOM 876 C C . ASN A 1 105 ? -21.613 -2.187 -0.857 1.00 79.44 105 ASN A C 1
ATOM 878 O O . ASN A 1 105 ? -21.138 -1.054 -0.775 1.00 79.44 105 ASN A O 1
ATOM 882 N N . PHE A 1 106 ? -21.020 -3.147 -1.579 1.00 78.88 106 PHE A N 1
ATOM 883 C CA . PHE A 1 106 ? -19.694 -2.992 -2.205 1.00 78.88 106 PHE A CA 1
ATOM 884 C C . PHE A 1 106 ? -19.541 -1.676 -2.988 1.00 78.88 106 PHE A C 1
ATOM 886 O O . PHE A 1 106 ? -18.582 -0.940 -2.769 1.00 78.88 106 PHE A O 1
ATOM 893 N N . LEU A 1 107 ? -20.526 -1.320 -3.822 1.00 84.69 107 LEU A N 1
ATOM 894 C CA . LEU A 1 107 ? -20.516 -0.072 -4.595 1.00 84.69 107 LEU A CA 1
ATOM 895 C C . LEU A 1 107 ? -20.498 1.183 -3.715 1.00 84.69 107 LEU A C 1
ATOM 897 O O . LEU A 1 107 ? -19.794 2.142 -4.020 1.00 84.69 107 LEU A O 1
ATOM 901 N N . GLN A 1 108 ? -21.236 1.184 -2.604 1.00 85.62 108 GLN A N 1
ATOM 902 C CA . GLN A 1 108 ? -21.198 2.307 -1.669 1.00 85.62 108 GLN A CA 1
ATOM 903 C C . GLN A 1 108 ? -19.831 2.412 -0.999 1.00 85.62 108 GLN A C 1
ATOM 905 O O . GLN A 1 108 ? -19.321 3.517 -0.829 1.00 85.62 108 GLN A O 1
ATOM 910 N N . CYS A 1 109 ? -19.221 1.278 -0.649 1.00 84.81 109 CYS A N 1
ATOM 911 C CA . CYS A 1 109 ? -17.895 1.271 -0.052 1.00 84.81 109 CYS A CA 1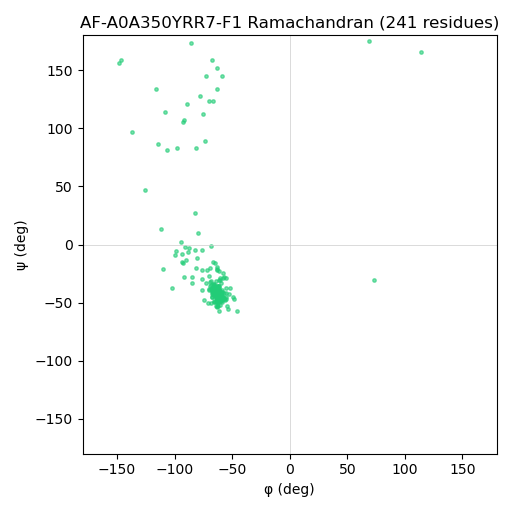
ATOM 912 C C . CYS A 1 109 ? -16.831 1.777 -1.050 1.00 84.81 109 CYS A C 1
ATOM 914 O O . CYS A 1 109 ? -15.973 2.557 -0.651 1.00 84.81 109 CYS A O 1
ATOM 916 N N . VAL A 1 110 ? -16.947 1.449 -2.347 1.00 88.94 110 VAL A N 1
ATOM 917 C CA . VAL A 1 110 ? -16.103 2.013 -3.423 1.00 88.94 110 VAL A CA 1
ATOM 918 C C . VAL A 1 110 ? -16.253 3.534 -3.515 1.00 88.94 110 VAL A C 1
ATOM 920 O O . VAL A 1 110 ? -15.265 4.262 -3.548 1.00 88.94 110 VAL A O 1
ATOM 923 N N . VAL A 1 111 ? -17.485 4.052 -3.527 1.00 90.75 111 VAL A N 1
ATOM 924 C CA . VAL A 1 111 ? -17.714 5.504 -3.631 1.00 90.75 111 VAL A CA 1
ATOM 925 C C . VAL A 1 111 ? -17.198 6.236 -2.390 1.00 90.75 111 VAL A C 1
ATOM 927 O O . VAL A 1 111 ? -16.539 7.268 -2.509 1.00 90.75 111 VAL A O 1
ATOM 930 N N . LYS A 1 112 ? -17.442 5.694 -1.190 1.00 89.31 112 LYS A N 1
ATOM 931 C CA . LYS A 1 112 ? -16.952 6.281 0.066 1.00 89.31 112 LYS A CA 1
ATOM 932 C C . LYS A 1 112 ? -15.420 6.234 0.164 1.00 89.31 112 LYS A C 1
ATOM 934 O O . LYS A 1 112 ? -14.826 7.176 0.692 1.00 89.31 112 LYS A O 1
ATOM 939 N N . SER A 1 113 ? -14.768 5.198 -0.374 1.00 91.75 113 SER A N 1
ATOM 940 C CA . SER A 1 113 ? -13.307 5.064 -0.325 1.00 91.75 113 SER A CA 1
ATOM 941 C C . SER A 1 113 ? -12.576 6.082 -1.208 1.00 91.75 113 SER A C 1
ATOM 943 O O . SER A 1 113 ? -11.459 6.479 -0.877 1.00 91.75 113 SER A O 1
ATOM 945 N N . LEU A 1 114 ? -13.204 6.579 -2.285 1.00 92.81 114 LEU A N 1
ATOM 946 C CA . LEU A 1 114 ? -12.608 7.583 -3.185 1.00 92.81 114 LEU A CA 1
ATOM 947 C C . LEU A 1 114 ? -12.186 8.871 -2.467 1.00 92.81 114 LEU A C 1
ATOM 949 O O . LEU A 1 114 ? -11.219 9.512 -2.877 1.00 92.81 114 LEU A O 1
ATOM 953 N N . ARG A 1 115 ? -12.846 9.224 -1.355 1.00 94.00 115 ARG A N 1
ATOM 954 C CA . ARG A 1 115 ? -12.468 10.378 -0.522 1.00 94.00 115 ARG A CA 1
ATOM 955 C C . ARG A 1 115 ? -11.025 10.294 -0.005 1.00 94.00 115 ARG A C 1
ATOM 957 O O . ARG A 1 115 ? -10.405 11.330 0.220 1.00 94.00 115 ARG A O 1
ATOM 964 N N . TYR A 1 116 ? -10.497 9.086 0.184 1.00 94.62 116 TYR A N 1
ATOM 965 C CA . TYR A 1 116 ? -9.149 8.847 0.707 1.00 94.62 116 TYR A CA 1
ATOM 966 C C . TYR A 1 116 ? -8.098 8.691 -0.392 1.00 94.62 116 TYR A C 1
ATOM 968 O O . TYR A 1 116 ? -6.910 8.807 -0.113 1.00 94.62 116 TYR A O 1
ATOM 976 N N . TYR A 1 117 ? -8.517 8.481 -1.641 1.00 95.12 117 TYR A N 1
ATOM 977 C CA . TYR A 1 117 ? -7.613 8.179 -2.746 1.00 95.12 117 TYR A CA 1
ATOM 978 C C . TYR A 1 117 ? -6.625 9.319 -3.036 1.00 95.12 117 TYR A C 1
ATOM 980 O O . TYR A 1 117 ? -5.415 9.105 -3.010 1.00 95.12 117 TYR A O 1
ATOM 988 N N . ILE A 1 118 ? -7.119 10.547 -3.239 1.00 95.06 118 ILE A N 1
ATOM 989 C CA . ILE A 1 118 ? -6.258 11.707 -3.532 1.00 95.06 118 ILE A CA 1
ATOM 990 C C . ILE A 1 118 ? -5.352 12.077 -2.343 1.00 95.06 118 ILE A C 1
ATOM 992 O O . ILE A 1 118 ? -4.145 12.217 -2.556 1.00 95.06 118 ILE A O 1
ATOM 996 N N . PRO A 1 119 ? -5.856 12.193 -1.095 1.00 94.81 119 PRO A N 1
ATOM 997 C CA . PRO A 1 119 ? -4.991 12.433 0.059 1.00 94.81 119 PRO A CA 1
ATOM 998 C C . PRO A 1 119 ? -3.904 11.369 0.228 1.00 94.81 119 PRO A C 1
ATOM 1000 O O . PRO A 1 119 ? -2.755 11.708 0.509 1.00 94.81 119 PRO A O 1
ATOM 1003 N N . TYR A 1 120 ? -4.242 10.093 0.028 1.00 95.56 120 TYR A N 1
ATOM 1004 C CA . TYR A 1 120 ? -3.282 9.000 0.134 1.00 95.56 120 TYR A CA 1
ATOM 1005 C C . TYR A 1 120 ? -2.218 9.061 -0.960 1.00 95.56 120 TYR A C 1
ATOM 1007 O O . TYR A 1 120 ? -1.037 8.944 -0.652 1.00 95.56 120 TYR A O 1
ATOM 1015 N N . LEU A 1 121 ? -2.600 9.346 -2.207 1.00 95.19 121 LEU A N 1
ATOM 1016 C CA . LEU A 1 121 ? -1.655 9.525 -3.311 1.00 95.19 121 LEU A CA 1
ATOM 1017 C C . LEU A 1 121 ? -0.636 10.630 -3.005 1.00 95.19 121 LEU A C 1
ATOM 1019 O O . LEU A 1 121 ? 0.565 10.420 -3.166 1.00 95.19 121 LEU A O 1
ATOM 1023 N N . LEU A 1 122 ? -1.089 11.781 -2.498 1.00 95.25 122 LEU A N 1
ATOM 1024 C CA . LEU A 1 122 ? -0.194 12.877 -2.115 1.00 95.25 122 LEU A CA 1
ATOM 1025 C C . LEU A 1 122 ? 0.779 12.468 -1.002 1.00 95.25 122 LEU A C 1
ATOM 1027 O O . LEU A 1 122 ? 1.966 12.784 -1.076 1.00 95.25 122 LEU A O 1
ATOM 1031 N N . ILE A 1 123 ? 0.304 11.720 -0.003 1.00 94.94 123 ILE A N 1
ATOM 1032 C CA . ILE A 1 123 ? 1.173 11.152 1.032 1.00 94.94 123 ILE A CA 1
ATOM 1033 C C . ILE A 1 123 ? 2.203 10.203 0.429 1.00 94.94 123 ILE A C 1
ATOM 1035 O O . ILE A 1 123 ? 3.366 10.276 0.810 1.00 94.94 123 ILE A O 1
ATOM 1039 N N . LEU A 1 124 ? 1.807 9.328 -0.497 1.00 94.12 124 LEU A N 1
ATOM 1040 C CA . LEU A 1 124 ? 2.730 8.389 -1.131 1.00 94.12 124 LEU A CA 1
ATOM 1041 C C . LEU A 1 124 ? 3.817 9.104 -1.929 1.00 94.12 124 LEU A C 1
ATOM 1043 O O . LEU A 1 124 ? 4.965 8.682 -1.872 1.00 94.12 124 LEU A O 1
ATOM 1047 N N . VAL A 1 125 ? 3.496 10.209 -2.606 1.00 94.19 125 VAL A N 1
ATOM 1048 C CA . VAL A 1 125 ? 4.499 11.038 -3.295 1.00 94.19 125 VAL A CA 1
ATOM 1049 C C . VAL A 1 125 ? 5.490 11.642 -2.296 1.00 94.19 125 VAL A C 1
ATOM 1051 O O . VAL A 1 125 ? 6.700 11.553 -2.500 1.00 94.19 125 VAL A O 1
ATOM 1054 N N . ILE A 1 126 ? 4.999 12.201 -1.184 1.00 94.31 126 ILE A N 1
ATOM 1055 C CA . ILE A 1 126 ? 5.856 12.744 -0.117 1.00 94.31 126 ILE A CA 1
ATOM 1056 C C . ILE A 1 126 ? 6.725 11.633 0.489 1.00 94.31 126 ILE A C 1
ATOM 1058 O O . ILE A 1 126 ? 7.925 11.818 0.681 1.00 94.31 126 ILE A O 1
ATOM 1062 N N . LEU A 1 127 ? 6.136 10.469 0.765 1.00 93.25 127 LEU A N 1
ATOM 1063 C CA . LEU A 1 127 ? 6.824 9.324 1.350 1.00 93.25 127 LEU A CA 1
ATOM 1064 C C . LEU A 1 127 ? 7.860 8.735 0.391 1.00 93.25 127 LEU A C 1
ATOM 1066 O O . LEU A 1 127 ? 8.933 8.364 0.844 1.00 93.25 127 LEU A O 1
ATOM 1070 N N . ALA A 1 128 ? 7.585 8.678 -0.912 1.00 92.06 128 ALA A N 1
ATOM 1071 C CA . ALA A 1 128 ? 8.548 8.236 -1.917 1.00 92.06 128 ALA A CA 1
ATOM 1072 C C . ALA A 1 128 ? 9.736 9.203 -2.003 1.00 92.06 128 ALA A C 1
ATOM 1074 O O . ALA A 1 128 ? 10.888 8.769 -2.017 1.00 92.06 128 ALA A O 1
ATOM 1075 N N . PHE A 1 129 ? 9.466 10.512 -1.976 1.00 94.12 129 PHE A N 1
ATOM 1076 C CA . PHE A 1 129 ? 10.511 11.531 -1.959 1.00 94.12 129 PHE A CA 1
ATOM 1077 C C . PHE A 1 129 ? 11.390 11.399 -0.709 1.00 94.12 129 PHE A C 1
ATOM 1079 O O . PHE A 1 129 ? 12.588 11.158 -0.827 1.00 94.12 129 PHE A O 1
ATOM 1086 N N . VAL A 1 130 ? 10.805 11.454 0.491 1.00 92.81 130 VAL A N 1
ATOM 1087 C CA . VAL A 1 130 ? 11.546 11.337 1.764 1.00 92.81 130 VAL A CA 1
ATOM 1088 C C . VAL A 1 130 ? 12.200 9.959 1.918 1.00 92.81 130 VAL A C 1
ATOM 1090 O O . VAL A 1 130 ? 13.328 9.846 2.393 1.00 92.81 130 VAL A O 1
ATOM 1093 N N . GLY A 1 131 ? 11.515 8.905 1.483 1.00 91.69 131 GLY A N 1
ATOM 1094 C CA . GLY A 1 131 ? 11.986 7.526 1.529 1.00 91.69 131 GLY A CA 1
ATOM 1095 C C . GLY A 1 131 ? 13.216 7.298 0.659 1.00 91.69 131 GLY A C 1
ATOM 1096 O O . GLY A 1 131 ? 14.127 6.594 1.084 1.00 91.69 131 GLY A O 1
ATOM 1097 N N . SER A 1 132 ? 13.305 7.945 -0.508 1.00 92.19 132 SER A N 1
ATOM 1098 C CA . SER A 1 132 ? 14.506 7.860 -1.349 1.00 92.19 132 SER A CA 1
ATOM 1099 C C . SER A 1 132 ? 15.744 8.437 -0.650 1.00 92.19 132 SER A C 1
ATOM 1101 O O . SER A 1 132 ? 16.799 7.802 -0.662 1.00 92.19 132 SER A O 1
ATOM 1103 N N . PHE A 1 133 ? 15.606 9.559 0.070 1.00 92.88 133 PHE A N 1
ATOM 1104 C CA . PHE A 1 133 ? 16.681 10.086 0.920 1.00 92.88 133 PHE A CA 1
ATOM 1105 C C . PHE A 1 133 ? 17.029 9.139 2.068 1.00 92.88 133 PHE A C 1
ATOM 1107 O O . PHE A 1 133 ? 18.207 8.928 2.344 1.00 92.88 133 PHE A O 1
ATOM 1114 N N . ALA A 1 134 ? 16.030 8.548 2.725 1.00 90.50 134 ALA A N 1
ATOM 1115 C CA . ALA A 1 134 ? 16.264 7.603 3.815 1.00 90.50 134 ALA A CA 1
ATOM 1116 C C . ALA A 1 134 ? 17.019 6.349 3.341 1.00 90.50 134 ALA A C 1
ATOM 1118 O O . ALA A 1 134 ? 17.945 5.908 4.018 1.00 90.50 134 ALA A O 1
ATOM 1119 N N . LEU A 1 135 ? 16.679 5.808 2.167 1.00 91.12 135 LEU A N 1
ATOM 1120 C CA . LEU A 1 135 ? 17.397 4.683 1.561 1.00 91.12 135 LEU A CA 1
ATOM 1121 C C . LEU A 1 135 ? 18.824 5.065 1.164 1.00 91.12 135 LEU A C 1
ATOM 1123 O O . LEU A 1 135 ? 19.748 4.302 1.431 1.00 91.12 135 LEU A O 1
ATOM 1127 N N . PHE A 1 136 ? 19.015 6.250 0.580 1.00 91.88 136 PHE A N 1
ATOM 1128 C CA . PHE A 1 136 ? 20.342 6.756 0.233 1.00 91.88 136 PHE A CA 1
ATOM 1129 C C . PHE A 1 136 ? 21.238 6.906 1.472 1.00 91.88 136 PHE A C 1
ATOM 1131 O O . PHE A 1 136 ? 22.362 6.407 1.488 1.00 91.88 136 PHE A O 1
ATOM 1138 N N . LEU A 1 137 ? 20.721 7.513 2.545 1.00 90.31 137 LEU A N 1
ATOM 1139 C CA . LEU A 1 137 ? 21.417 7.599 3.834 1.00 90.31 137 LEU A CA 1
ATOM 1140 C C . LEU A 1 137 ? 21.679 6.213 4.435 1.00 90.31 137 LEU A C 1
ATOM 1142 O O . LEU A 1 137 ? 22.758 5.963 4.969 1.00 90.31 137 LEU A O 1
ATOM 1146 N N . GLY A 1 138 ? 20.713 5.301 4.318 1.00 88.62 138 GLY A N 1
ATOM 1147 C CA . GLY A 1 138 ? 20.861 3.914 4.739 1.00 88.62 138 GLY A CA 1
ATOM 1148 C C . GLY A 1 138 ? 22.014 3.215 4.022 1.00 88.62 138 GLY A C 1
ATOM 1149 O O . GLY A 1 138 ? 22.786 2.520 4.669 1.00 88.62 138 GLY A O 1
ATOM 1150 N N . LEU A 1 139 ? 22.179 3.449 2.719 1.00 90.50 139 LEU A N 1
ATOM 1151 C CA . LEU A 1 139 ? 23.250 2.864 1.910 1.00 90.50 139 LEU A CA 1
ATOM 1152 C C . LEU A 1 139 ? 24.638 3.383 2.322 1.00 90.50 139 LEU A C 1
ATOM 1154 O O . LEU A 1 139 ? 25.591 2.605 2.361 1.00 90.50 139 LEU A O 1
ATOM 1158 N N . ILE A 1 140 ? 24.744 4.662 2.707 1.00 90.50 140 ILE A N 1
ATOM 1159 C CA . ILE A 1 140 ? 25.974 5.239 3.286 1.00 90.50 140 ILE A CA 1
ATOM 1160 C C . ILE A 1 140 ? 26.353 4.525 4.594 1.00 90.50 140 ILE A C 1
ATOM 1162 O O . ILE A 1 140 ? 27.529 4.278 4.850 1.00 90.50 140 ILE A O 1
ATOM 1166 N N . LEU A 1 141 ? 25.360 4.137 5.399 1.00 87.06 141 LEU A N 1
ATOM 1167 C CA . LEU A 1 141 ? 25.518 3.370 6.642 1.00 87.06 141 LEU A CA 1
ATOM 1168 C C . LEU A 1 141 ? 25.653 1.848 6.411 1.00 87.06 141 LEU A C 1
ATOM 1170 O O . LEU A 1 141 ? 25.339 1.054 7.300 1.00 87.06 141 LEU A O 1
ATOM 1174 N N . LEU A 1 142 ? 26.168 1.444 5.244 1.00 90.56 142 LEU A N 1
ATOM 1175 C CA . LEU A 1 142 ? 26.313 0.060 4.777 1.00 90.56 142 LEU A CA 1
ATOM 1176 C C . LEU A 1 142 ? 24.977 -0.640 4.472 1.00 90.56 142 LEU A C 1
ATOM 1178 O O . LEU A 1 142 ? 23.883 -0.143 4.721 1.00 90.56 142 LEU A O 1
ATOM 1182 N N . PHE A 1 143 ? 25.072 -1.864 3.948 1.00 84.75 143 PHE A N 1
ATOM 1183 C CA . PHE A 1 143 ? 23.924 -2.692 3.563 1.00 84.75 143 PHE A CA 1
ATOM 1184 C C . PHE A 1 143 ? 22.868 -2.849 4.676 1.00 84.75 143 PHE A C 1
ATOM 1186 O O . PHE A 1 143 ? 21.668 -2.808 4.407 1.00 84.75 143 PHE A O 1
ATOM 1193 N N . VAL A 1 144 ? 23.303 -2.964 5.936 1.00 89.50 144 VAL A N 1
ATOM 1194 C CA . VAL A 1 144 ? 22.400 -3.076 7.094 1.00 89.50 144 VAL A CA 1
ATOM 1195 C C . VAL A 1 144 ? 21.550 -1.811 7.267 1.00 89.50 144 VAL A C 1
ATOM 1197 O O . VAL A 1 144 ? 20.360 -1.915 7.564 1.00 89.50 144 VAL A O 1
ATOM 1200 N N . GLY A 1 145 ? 22.123 -0.626 7.032 1.00 90.06 145 GLY A N 1
ATOM 1201 C CA . GLY A 1 145 ? 21.403 0.645 7.107 1.00 90.06 145 GLY A CA 1
ATOM 1202 C C . GLY A 1 145 ? 20.308 0.764 6.045 1.00 90.06 145 GLY A C 1
ATOM 1203 O O . GLY A 1 145 ? 19.196 1.191 6.354 1.00 90.06 145 GLY A O 1
ATOM 1204 N N . ALA A 1 146 ? 20.580 0.327 4.812 1.00 89.81 146 ALA A N 1
ATOM 1205 C CA . ALA A 1 146 ? 19.592 0.326 3.731 1.00 89.81 146 ALA A CA 1
ATOM 1206 C C . ALA A 1 146 ? 18.424 -0.635 4.013 1.00 89.81 146 ALA A C 1
ATOM 1208 O O . ALA A 1 146 ? 17.264 -0.258 3.838 1.00 89.81 146 ALA A O 1
ATOM 1209 N N . LEU A 1 147 ? 18.711 -1.844 4.515 1.00 90.38 147 LEU A N 1
ATOM 1210 C CA . LEU A 1 147 ? 17.671 -2.791 4.932 1.00 90.38 147 LEU A CA 1
ATOM 1211 C C . LEU A 1 147 ? 16.793 -2.208 6.041 1.00 90.38 147 LEU A C 1
ATOM 1213 O O . LEU A 1 147 ? 15.567 -2.261 5.955 1.00 90.38 147 LEU A O 1
ATOM 1217 N N . PHE A 1 148 ? 17.413 -1.610 7.057 1.00 92.25 148 PHE A N 1
ATOM 1218 C CA . PHE A 1 148 ? 16.694 -0.980 8.157 1.00 92.25 148 PHE A CA 1
ATOM 1219 C C . PHE A 1 148 ? 15.785 0.160 7.677 1.00 92.25 148 PHE A C 1
ATOM 1221 O O . PHE A 1 148 ? 14.611 0.215 8.050 1.00 92.25 148 PHE A O 1
ATOM 1228 N N . ALA A 1 149 ? 16.292 1.030 6.797 1.00 92.94 149 ALA A N 1
ATOM 1229 C CA . ALA A 1 149 ? 15.505 2.096 6.183 1.00 92.94 149 ALA A CA 1
ATOM 1230 C C . ALA A 1 149 ? 14.324 1.540 5.368 1.00 92.94 149 ALA A C 1
ATOM 1232 O O . ALA A 1 149 ? 13.212 2.058 5.472 1.00 92.94 149 ALA A O 1
ATOM 1233 N N . GLY A 1 150 ? 14.529 0.452 4.619 1.00 91.81 150 GLY A N 1
ATOM 1234 C CA . GLY A 1 150 ? 13.470 -0.225 3.868 1.00 91.81 150 GLY A CA 1
ATOM 1235 C C . GLY A 1 150 ? 12.339 -0.740 4.763 1.00 91.81 150 GLY A C 1
ATOM 1236 O O . GLY A 1 150 ? 11.170 -0.442 4.514 1.00 91.81 150 GLY A O 1
ATOM 1237 N N . VAL A 1 151 ? 12.672 -1.444 5.850 1.00 94.19 151 VAL A N 1
ATOM 1238 C CA . VAL A 1 151 ? 11.670 -1.933 6.819 1.00 94.19 151 VAL A CA 1
ATOM 1239 C C . VAL A 1 151 ? 10.936 -0.766 7.486 1.00 94.19 151 VAL A C 1
ATOM 1241 O O . VAL A 1 151 ? 9.717 -0.817 7.672 1.00 94.19 151 VAL A O 1
ATOM 1244 N N . TYR A 1 152 ? 11.645 0.315 7.812 1.00 93.56 152 TYR A N 1
ATOM 1245 C CA . TYR A 1 152 ? 11.037 1.509 8.393 1.00 93.56 152 TYR A CA 1
ATOM 1246 C C . TYR A 1 152 ? 10.040 2.187 7.441 1.00 93.56 152 TYR A C 1
ATOM 1248 O O . TYR A 1 152 ? 8.907 2.467 7.837 1.00 93.56 152 TYR A O 1
ATOM 1256 N N . ILE A 1 153 ? 10.409 2.385 6.171 1.00 93.88 153 ILE A N 1
ATOM 1257 C CA . ILE A 1 153 ? 9.505 2.938 5.149 1.00 93.88 153 ILE A CA 1
ATOM 1258 C C . ILE A 1 153 ? 8.274 2.043 4.986 1.00 93.88 153 ILE A C 1
ATOM 1260 O O . ILE A 1 153 ? 7.151 2.548 4.938 1.00 93.88 153 ILE A O 1
ATOM 1264 N N . MET A 1 154 ? 8.460 0.720 4.975 1.00 92.25 154 MET A N 1
ATOM 1265 C CA . MET A 1 154 ? 7.347 -0.227 4.900 1.00 92.25 154 MET A CA 1
ATOM 1266 C C . MET A 1 154 ? 6.419 -0.121 6.118 1.00 92.25 154 MET A C 1
ATOM 1268 O O . MET A 1 154 ? 5.199 -0.174 5.978 1.00 92.25 154 MET A O 1
ATOM 1272 N N . THR A 1 155 ? 6.975 0.109 7.309 1.00 94.00 155 THR A N 1
ATOM 1273 C CA . THR A 1 155 ? 6.188 0.322 8.535 1.00 94.00 155 THR A CA 1
ATOM 1274 C C . THR A 1 155 ? 5.303 1.566 8.409 1.00 94.00 155 THR A C 1
ATOM 1276 O O . THR A 1 155 ? 4.120 1.528 8.749 1.00 94.00 155 THR A O 1
ATOM 1279 N N . LEU A 1 156 ? 5.844 2.667 7.869 1.00 94.25 156 LEU A N 1
ATOM 1280 C CA . LEU A 1 156 ? 5.062 3.877 7.589 1.00 94.25 156 LEU A CA 1
ATOM 1281 C C . LEU A 1 156 ? 3.955 3.605 6.563 1.00 94.25 156 LEU A C 1
ATOM 1283 O O . LEU A 1 156 ? 2.813 4.020 6.766 1.00 94.25 156 LEU A O 1
ATOM 1287 N N . TYR A 1 157 ? 4.279 2.882 5.488 1.00 90.50 157 TYR A N 1
ATOM 1288 C CA . TYR A 1 157 ? 3.337 2.545 4.422 1.00 90.50 157 TYR A CA 1
ATOM 1289 C C . TYR A 1 157 ? 2.146 1.720 4.934 1.00 90.50 157 TYR A C 1
ATOM 1291 O O . TYR A 1 157 ? 1.000 2.029 4.604 1.00 90.50 157 TYR A O 1
ATOM 1299 N N . LEU A 1 158 ? 2.402 0.721 5.786 1.00 90.06 158 LEU A N 1
ATOM 1300 C CA . LEU A 1 158 ? 1.366 -0.154 6.342 1.00 90.06 158 LEU A CA 1
ATOM 1301 C C . LEU A 1 158 ? 0.382 0.579 7.259 1.00 90.06 158 LEU A C 1
ATOM 1303 O O . LEU A 1 158 ? -0.799 0.235 7.282 1.00 90.06 158 LEU A O 1
ATOM 1307 N N . PHE A 1 159 ? 0.836 1.583 8.012 1.00 91.25 159 PHE A N 1
ATOM 1308 C CA . PHE A 1 159 ? -0.015 2.260 8.993 1.00 91.25 159 PHE A CA 1
ATOM 1309 C C . PHE A 1 159 ? -0.746 3.487 8.462 1.00 91.25 159 PHE A C 1
ATOM 1311 O O . PHE A 1 159 ? -1.838 3.795 8.946 1.00 91.25 159 PHE A O 1
ATOM 1318 N N . ILE A 1 160 ? -0.197 4.179 7.463 1.00 94.56 160 ILE A N 1
ATOM 1319 C CA . ILE A 1 160 ? -0.725 5.492 7.087 1.00 94.56 160 ILE A CA 1
ATOM 1320 C C . ILE A 1 160 ? -2.133 5.431 6.484 1.00 94.56 160 ILE A C 1
ATOM 1322 O O . ILE A 1 160 ? -2.967 6.283 6.788 1.00 94.56 160 ILE A O 1
ATOM 1326 N N . LEU A 1 161 ? -2.427 4.404 5.679 1.00 93.75 161 LEU A N 1
ATOM 1327 C CA . LEU A 1 161 ? -3.745 4.226 5.071 1.00 93.75 161 LEU A CA 1
ATOM 1328 C C . LEU A 1 161 ? -4.823 3.874 6.118 1.00 93.75 161 LEU A C 1
ATOM 1330 O O . LEU A 1 161 ? -5.840 4.572 6.157 1.00 93.75 161 LEU A O 1
ATOM 1334 N N . PRO A 1 162 ? -4.621 2.879 7.012 1.00 91.69 162 PRO A N 1
ATOM 1335 C CA . PRO A 1 162 ? -5.547 2.631 8.113 1.00 91.69 162 PRO A CA 1
ATOM 1336 C C . PRO A 1 162 ? -5.790 3.858 9.000 1.00 91.69 162 PRO A C 1
ATOM 1338 O O . PRO A 1 162 ? -6.937 4.165 9.312 1.00 91.69 162 PRO A O 1
ATOM 1341 N N . ILE A 1 163 ? -4.730 4.581 9.383 1.00 92.44 163 ILE A N 1
ATOM 1342 C CA . ILE A 1 163 ? -4.844 5.772 10.240 1.00 92.44 163 ILE A CA 1
ATOM 1343 C C . ILE A 1 163 ? -5.669 6.851 9.547 1.00 92.44 163 ILE A C 1
ATOM 1345 O O . ILE A 1 163 ? -6.557 7.432 10.162 1.00 92.44 163 ILE A O 1
ATOM 1349 N N . MET A 1 164 ? -5.426 7.090 8.258 1.00 93.69 164 MET A N 1
ATOM 1350 C CA . MET A 1 164 ? -6.206 8.054 7.489 1.00 93.69 164 MET A CA 1
ATOM 1351 C C . MET A 1 164 ? -7.689 7.667 7.421 1.00 93.69 164 MET A C 1
ATOM 1353 O O . MET A 1 164 ? -8.560 8.527 7.521 1.00 93.69 164 MET A O 1
ATOM 1357 N N . MET A 1 165 ? -8.003 6.381 7.268 1.00 91.69 165 MET A N 1
ATOM 1358 C CA . MET A 1 165 ? -9.391 5.921 7.215 1.00 91.69 165 MET A CA 1
ATOM 1359 C C . MET A 1 165 ? -10.120 6.100 8.548 1.00 91.69 165 MET A C 1
ATOM 1361 O O . MET A 1 165 ? -11.264 6.553 8.549 1.00 91.69 165 MET A O 1
ATOM 1365 N N . VAL A 1 166 ? -9.446 5.800 9.661 1.00 89.44 166 VAL A N 1
ATOM 1366 C CA . VAL A 1 166 ? -9.991 5.904 11.023 1.00 89.44 166 VAL A CA 1
ATOM 1367 C C . VAL A 1 166 ? -10.094 7.353 11.501 1.00 89.44 166 VAL A C 1
ATOM 1369 O O . VAL A 1 166 ? -11.126 7.755 12.028 1.00 89.44 166 VAL A O 1
ATOM 1372 N N . GLU A 1 167 ? -9.030 8.138 11.330 1.00 89.12 167 GLU A N 1
ATOM 1373 C CA . GLU A 1 167 ? -8.899 9.474 11.928 1.00 89.12 167 GLU A CA 1
ATOM 1374 C C . GLU A 1 167 ? -9.230 10.616 10.946 1.00 89.12 167 GLU A C 1
ATOM 1376 O O . GLU A 1 167 ? -9.368 11.769 11.353 1.00 89.12 167 GLU A O 1
ATOM 1381 N N . GLY A 1 168 ? -9.403 10.313 9.656 1.00 89.56 168 GLY A N 1
ATOM 1382 C CA . GLY A 1 168 ? -9.851 11.248 8.625 1.00 89.56 168 GLY A CA 1
ATOM 1383 C C . GLY A 1 168 ? -8.803 11.571 7.545 1.00 89.56 168 GLY A C 1
ATOM 1384 O O . GLY A 1 168 ? -7.610 11.318 7.702 1.00 89.56 168 GLY A O 1
ATOM 1385 N N . PRO A 1 169 ? -9.231 12.180 6.421 1.00 91.88 169 PRO A N 1
ATOM 1386 C CA . PRO A 1 169 ? -8.411 12.357 5.214 1.00 91.88 169 PRO A CA 1
ATOM 1387 C C . PRO A 1 169 ? -7.406 13.522 5.282 1.00 91.88 169 PRO A C 1
ATOM 1389 O O . PRO A 1 169 ? -6.846 13.913 4.259 1.00 91.88 169 PRO A O 1
ATOM 1392 N N . ILE A 1 170 ? -7.200 14.135 6.451 1.00 94.31 170 ILE A N 1
ATOM 1393 C CA . ILE A 1 170 ? -6.302 15.288 6.584 1.00 94.31 170 ILE A CA 1
ATOM 1394 C C . ILE A 1 170 ? -4.852 14.795 6.526 1.00 94.31 170 ILE A C 1
ATOM 1396 O O . ILE A 1 170 ? -4.370 14.144 7.451 1.00 94.31 170 ILE A O 1
ATOM 1400 N N . ILE A 1 171 ? -4.149 15.160 5.452 1.00 92.12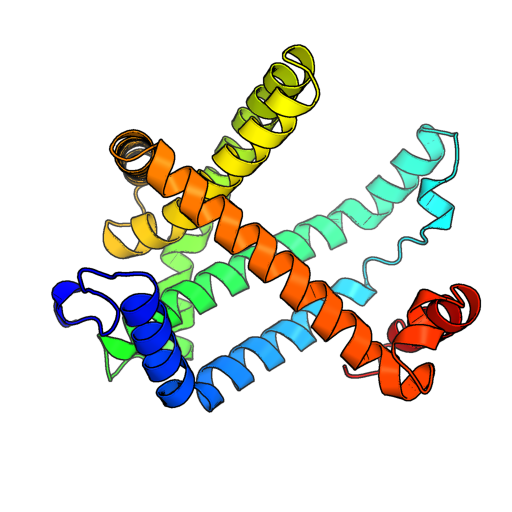 171 ILE A N 1
ATOM 1401 C CA . ILE A 1 171 ? -2.789 14.698 5.126 1.00 92.12 171 ILE A CA 1
ATOM 1402 C C . ILE A 1 171 ? -1.808 14.924 6.282 1.00 92.12 171 ILE A C 1
ATOM 1404 O O . ILE A 1 171 ? -1.181 13.981 6.758 1.00 92.12 171 ILE A O 1
ATOM 1408 N N . ALA A 1 172 ? -1.698 16.167 6.762 1.00 92.81 172 ALA A N 1
ATOM 1409 C CA . ALA A 1 172 ? -0.750 16.523 7.817 1.00 92.81 172 ALA A CA 1
ATOM 1410 C C . ALA A 1 172 ? -1.025 15.756 9.119 1.00 92.81 172 ALA A C 1
ATOM 1412 O O . ALA A 1 172 ? -0.099 15.248 9.749 1.00 92.81 172 ALA A O 1
ATOM 1413 N N . HIS A 1 173 ? -2.303 15.616 9.481 1.00 93.69 173 HIS A N 1
ATOM 1414 C CA . HIS A 1 173 ? -2.711 14.864 10.661 1.00 93.69 173 HIS A CA 1
ATOM 1415 C C . HIS A 1 173 ? -2.342 13.382 10.529 1.00 93.69 173 HIS A C 1
ATOM 1417 O O . HIS A 1 173 ? -1.709 12.834 11.427 1.00 93.69 173 HIS A O 1
ATOM 1423 N N . ALA A 1 174 ? -2.652 12.756 9.388 1.00 94.06 174 ALA A N 1
ATOM 1424 C CA . ALA A 1 174 ? -2.323 11.357 9.130 1.00 94.06 174 ALA A CA 1
ATOM 1425 C C . ALA A 1 174 ? -0.809 11.098 9.196 1.00 94.06 174 ALA A C 1
ATOM 1427 O O . ALA A 1 174 ? -0.386 10.124 9.819 1.00 94.06 174 ALA A O 1
ATOM 1428 N N . ILE A 1 175 ? 0.018 11.984 8.628 1.00 93.31 175 ILE A N 1
ATOM 1429 C CA . ILE A 1 175 ? 1.486 11.872 8.680 1.00 93.31 175 ILE A CA 1
ATOM 1430 C C . ILE A 1 175 ? 1.989 11.969 10.123 1.00 93.31 175 ILE A C 1
ATOM 1432 O O . ILE A 1 175 ? 2.693 11.072 10.588 1.00 93.31 175 ILE A O 1
ATOM 1436 N N . VAL A 1 176 ? 1.617 13.031 10.846 1.00 94.56 176 VAL A N 1
ATOM 1437 C CA . VAL A 1 176 ? 2.083 13.265 12.224 1.00 94.56 176 VAL A CA 1
ATOM 1438 C C . VAL A 1 176 ? 1.632 12.136 13.142 1.00 94.56 176 VAL A C 1
ATOM 1440 O O . VAL A 1 176 ? 2.421 11.628 13.944 1.00 94.56 176 VAL A O 1
ATOM 1443 N N . ARG A 1 177 ? 0.381 11.694 13.000 1.00 94.44 177 ARG A N 1
ATOM 1444 C CA . ARG A 1 177 ? -0.154 10.586 13.781 1.00 94.44 177 ARG A CA 1
ATOM 1445 C C . ARG A 1 177 ? 0.589 9.288 13.501 1.00 94.44 177 ARG A C 1
ATOM 1447 O O . ARG A 1 177 ? 1.001 8.622 14.448 1.00 94.44 177 ARG A O 1
ATOM 1454 N N . THR A 1 178 ? 0.796 8.957 12.228 1.00 93.94 178 THR A N 1
ATOM 1455 C CA . THR A 1 178 ? 1.531 7.752 11.822 1.00 93.94 178 THR A CA 1
ATOM 1456 C C . THR A 1 178 ? 2.942 7.771 12.385 1.00 93.94 178 THR A C 1
ATOM 1458 O O . THR A 1 178 ? 3.342 6.822 13.053 1.00 93.94 178 THR A O 1
ATOM 1461 N N . ALA A 1 179 ? 3.667 8.880 12.218 1.00 92.62 179 ALA A N 1
ATOM 1462 C CA . ALA A 1 179 ? 5.006 9.038 12.772 1.00 92.62 179 ALA A CA 1
ATOM 1463 C C . ALA A 1 179 ? 5.012 8.864 14.299 1.00 92.62 179 ALA A C 1
ATOM 1465 O O . ALA A 1 179 ? 5.840 8.126 14.829 1.00 92.62 179 ALA A O 1
ATOM 1466 N N . THR A 1 180 ? 4.059 9.473 15.005 1.00 94.12 180 THR A N 1
ATOM 1467 C CA . THR A 1 180 ? 3.946 9.359 16.468 1.00 94.12 180 THR A CA 1
ATOM 1468 C C . THR A 1 180 ? 3.710 7.913 16.907 1.00 94.12 180 THR A C 1
ATOM 1470 O O . THR A 1 180 ? 4.376 7.425 17.820 1.00 94.12 180 THR A O 1
ATOM 1473 N N . LEU A 1 181 ? 2.782 7.205 16.256 1.00 91.75 181 LEU A N 1
ATOM 1474 C CA . LEU A 1 181 ? 2.451 5.817 16.589 1.00 91.75 181 LEU A CA 1
ATOM 1475 C C . LEU A 1 181 ? 3.607 4.861 16.284 1.00 91.75 181 LEU A C 1
ATOM 1477 O O . LEU A 1 181 ? 3.900 3.979 17.094 1.00 91.75 181 LEU A O 1
ATOM 1481 N N . VAL A 1 182 ? 4.297 5.077 15.162 1.00 92.62 182 VAL A N 1
ATOM 1482 C CA . VAL A 1 182 ? 5.466 4.288 14.763 1.00 92.62 182 VAL A CA 1
ATOM 1483 C C . VAL A 1 182 ? 6.591 4.454 15.779 1.00 92.62 182 VAL A C 1
ATOM 1485 O O . VAL A 1 182 ? 7.125 3.446 16.230 1.00 92.62 182 VAL A O 1
ATOM 1488 N N . HIS A 1 183 ? 6.901 5.682 16.210 1.00 92.88 183 HIS A N 1
ATOM 1489 C CA . HIS A 1 183 ? 8.003 5.942 17.144 1.00 92.88 183 HIS A CA 1
ATOM 1490 C C . HIS A 1 183 ? 7.690 5.572 18.598 1.00 92.88 183 HIS A C 1
ATOM 1492 O O . HIS A 1 183 ? 8.600 5.177 19.324 1.00 92.88 183 HIS A O 1
ATOM 1498 N N . ARG A 1 184 ? 6.424 5.646 19.037 1.00 90.94 184 ARG A N 1
ATOM 1499 C CA . ARG A 1 184 ? 6.051 5.323 20.427 1.00 90.94 184 ARG A CA 1
ATOM 1500 C C . ARG A 1 184 ? 6.428 3.891 20.822 1.00 90.94 184 ARG A C 1
ATOM 1502 O O . ARG A 1 184 ? 6.876 3.682 21.941 1.00 90.94 184 ARG A O 1
ATOM 1509 N N . ASN A 1 185 ? 6.266 2.934 19.908 1.00 88.25 185 ASN A N 1
ATOM 1510 C CA . ASN A 1 185 ? 6.622 1.522 20.094 1.00 88.25 185 ASN A CA 1
ATOM 1511 C C . ASN A 1 185 ? 7.550 1.038 18.969 1.00 88.25 185 ASN A C 1
ATOM 1513 O O . ASN A 1 185 ? 7.334 -0.021 18.381 1.00 88.25 185 ASN A O 1
ATOM 1517 N N . PHE A 1 186 ? 8.575 1.837 18.666 1.00 91.19 186 PHE A N 1
ATOM 1518 C CA . PHE A 1 186 ? 9.432 1.692 17.488 1.00 91.19 186 PHE A CA 1
ATOM 1519 C C . PHE A 1 186 ? 9.920 0.265 17.214 1.00 91.19 186 PHE A C 1
ATOM 1521 O O . PHE A 1 186 ? 9.630 -0.290 16.155 1.00 91.19 186 PHE A O 1
ATOM 1528 N N . TRP A 1 187 ? 10.596 -0.358 18.181 1.00 92.75 187 TRP A N 1
ATOM 1529 C CA . TRP A 1 187 ? 11.161 -1.699 18.012 1.00 92.75 187 TRP A CA 1
ATOM 1530 C C . TRP A 1 187 ? 10.098 -2.775 17.798 1.00 92.75 187 TRP A C 1
ATOM 1532 O O . TRP A 1 187 ? 10.273 -3.645 16.949 1.00 92.75 187 TRP A O 1
ATOM 1542 N N . ASN A 1 188 ? 8.970 -2.686 18.507 1.00 90.75 188 ASN A N 1
ATOM 1543 C CA . ASN A 1 188 ? 7.872 -3.634 18.331 1.00 90.75 188 ASN A CA 1
ATOM 1544 C C . ASN A 1 188 ? 7.232 -3.473 16.948 1.00 90.75 188 ASN A C 1
ATOM 1546 O O . ASN A 1 188 ? 7.012 -4.464 16.261 1.00 90.75 188 ASN A O 1
ATOM 1550 N N . ASN A 1 189 ? 6.980 -2.236 16.515 1.00 91.12 189 ASN A N 1
ATOM 1551 C CA . ASN A 1 189 ? 6.391 -1.948 15.208 1.00 91.12 189 ASN A CA 1
ATOM 1552 C C . ASN A 1 189 ? 7.292 -2.427 14.057 1.00 91.12 189 ASN A C 1
ATOM 1554 O O . ASN A 1 189 ? 6.807 -3.061 13.118 1.00 91.12 189 ASN A O 1
ATOM 1558 N N . LEU A 1 190 ? 8.603 -2.180 14.151 1.00 92.38 190 LEU A N 1
ATOM 1559 C CA . LEU A 1 190 ? 9.585 -2.685 13.188 1.00 92.38 190 LEU A CA 1
ATOM 1560 C C . LEU A 1 190 ? 9.675 -4.212 13.196 1.00 92.38 190 LEU A C 1
ATOM 1562 O O . LEU A 1 190 ? 9.712 -4.826 12.129 1.00 92.38 190 LEU A O 1
ATOM 1566 N N . GLY A 1 191 ? 9.700 -4.832 14.379 1.00 90.19 191 GLY A N 1
ATOM 1567 C CA . GLY A 1 191 ? 9.765 -6.286 14.524 1.00 90.19 191 GLY A CA 1
ATOM 1568 C C . GLY A 1 191 ? 8.564 -6.973 13.877 1.00 90.19 191 GLY A C 1
ATOM 1569 O O . GLY A 1 191 ? 8.730 -7.862 13.045 1.00 90.19 191 GLY A O 1
ATOM 1570 N N . TRP A 1 192 ? 7.354 -6.494 14.173 1.00 87.38 192 TRP A N 1
ATOM 1571 C CA . TRP A 1 192 ? 6.121 -6.999 13.566 1.00 87.38 192 TRP A CA 1
ATOM 1572 C C . TRP A 1 192 ? 6.071 -6.796 12.056 1.00 87.38 192 TRP A C 1
ATOM 1574 O O . TRP A 1 192 ? 5.685 -7.710 11.328 1.00 87.38 192 TRP A O 1
ATOM 1584 N N . THR A 1 193 ? 6.510 -5.633 11.577 1.00 91.44 193 THR A N 1
ATOM 1585 C CA . THR A 1 193 ? 6.587 -5.362 10.138 1.00 91.44 193 THR A CA 1
ATOM 1586 C C . THR A 1 193 ? 7.581 -6.298 9.454 1.00 91.44 193 THR A C 1
ATOM 1588 O O . THR A 1 193 ? 7.281 -6.837 8.395 1.00 91.44 193 THR A O 1
ATOM 1591 N N . SER A 1 194 ? 8.726 -6.571 10.083 1.00 91.06 194 SER A N 1
ATOM 1592 C CA . SER A 1 194 ? 9.725 -7.518 9.569 1.00 91.06 194 SER A CA 1
ATOM 1593 C C . SER A 1 194 ? 9.159 -8.934 9.455 1.00 91.06 194 SER A C 1
ATOM 1595 O O . SER A 1 194 ? 9.282 -9.562 8.406 1.00 91.06 194 SER A O 1
ATOM 1597 N N . VAL A 1 195 ? 8.484 -9.422 10.503 1.00 90.69 195 VAL A N 1
ATOM 1598 C CA . VAL A 1 195 ? 7.816 -10.736 10.490 1.00 90.69 195 VAL A CA 1
ATOM 1599 C C . VAL A 1 195 ? 6.765 -10.796 9.382 1.00 90.69 195 VAL A C 1
ATOM 1601 O O . VAL A 1 195 ? 6.713 -11.771 8.636 1.00 90.69 195 VAL A O 1
ATOM 1604 N N . PHE A 1 196 ? 5.964 -9.741 9.229 1.00 88.00 196 PHE A N 1
ATOM 1605 C CA . PHE A 1 196 ? 4.957 -9.655 8.176 1.00 88.00 196 PHE A CA 1
ATOM 1606 C C . PHE A 1 196 ? 5.571 -9.689 6.767 1.00 88.00 196 PHE A C 1
ATOM 1608 O O . PHE A 1 196 ? 5.085 -10.431 5.917 1.00 88.00 196 PHE A O 1
ATOM 1615 N N . ILE A 1 197 ? 6.668 -8.961 6.526 1.00 89.94 197 ILE A N 1
ATOM 1616 C CA . ILE A 1 197 ? 7.399 -8.991 5.247 1.00 89.94 197 ILE A CA 1
ATOM 1617 C C . ILE A 1 197 ? 7.916 -10.403 4.948 1.00 89.94 197 ILE A C 1
ATOM 1619 O O . ILE A 1 197 ? 7.745 -10.890 3.832 1.00 89.94 197 ILE A O 1
ATOM 1623 N N . ILE A 1 198 ? 8.515 -11.079 5.934 1.00 90.19 198 ILE A N 1
ATOM 1624 C CA . ILE A 1 198 ? 9.023 -12.449 5.766 1.00 90.19 198 ILE A CA 1
ATOM 1625 C C . ILE A 1 198 ? 7.877 -13.408 5.428 1.00 90.19 198 ILE A C 1
ATOM 1627 O O . ILE A 1 198 ? 7.998 -14.204 4.499 1.00 90.19 198 ILE A O 1
ATOM 1631 N N . LEU A 1 199 ? 6.747 -13.311 6.133 1.00 89.00 199 LEU A N 1
ATOM 1632 C CA . LEU A 1 199 ? 5.564 -14.126 5.850 1.00 89.00 199 LEU A CA 1
ATOM 1633 C C . LEU A 1 199 ? 5.015 -13.873 4.443 1.00 89.00 199 LEU A C 1
ATOM 1635 O O . LEU A 1 199 ? 4.705 -14.831 3.738 1.00 89.00 199 LEU A O 1
ATOM 1639 N N . LEU A 1 200 ? 4.932 -12.609 4.016 1.00 87.31 200 LEU A N 1
ATOM 1640 C CA . LEU A 1 200 ? 4.523 -12.257 2.657 1.00 87.31 200 LEU A CA 1
ATOM 1641 C C . LEU A 1 200 ? 5.470 -12.841 1.611 1.00 87.31 200 LEU A C 1
ATOM 1643 O O . LEU A 1 200 ? 5.005 -13.360 0.599 1.00 87.31 200 LEU A O 1
ATOM 1647 N N . LEU A 1 201 ? 6.780 -12.790 1.852 1.00 87.44 201 LEU A N 1
ATOM 1648 C CA . LEU A 1 201 ? 7.783 -13.339 0.945 1.00 87.44 201 LEU A CA 1
ATOM 1649 C C . LEU A 1 201 ? 7.625 -14.858 0.815 1.00 87.44 201 LEU A C 1
ATOM 1651 O O . LEU A 1 201 ? 7.537 -15.370 -0.299 1.00 87.44 201 LEU A O 1
ATOM 1655 N N . VAL A 1 202 ? 7.508 -15.573 1.938 1.00 88.12 202 VAL A N 1
ATOM 1656 C CA . VAL A 1 202 ? 7.292 -17.028 1.943 1.00 88.12 202 VAL A CA 1
ATOM 1657 C C . VAL A 1 202 ? 5.988 -17.388 1.229 1.00 88.12 202 VAL A C 1
ATOM 1659 O O . VAL A 1 202 ? 5.989 -18.249 0.353 1.00 88.12 202 VAL A O 1
ATOM 1662 N N . ALA A 1 203 ? 4.886 -16.703 1.546 1.00 85.69 203 ALA A N 1
ATOM 1663 C CA . ALA A 1 203 ? 3.598 -16.937 0.899 1.00 85.69 203 ALA A CA 1
ATOM 1664 C C . ALA A 1 203 ? 3.656 -16.670 -0.613 1.00 85.69 203 ALA A C 1
ATOM 1666 O O . ALA A 1 203 ? 3.126 -17.459 -1.390 1.00 85.69 203 ALA A O 1
ATOM 1667 N N . SER A 1 204 ? 4.341 -15.605 -1.036 1.00 79.25 204 SER A N 1
ATOM 1668 C CA . SER A 1 204 ? 4.497 -15.256 -2.453 1.00 79.25 204 SER A CA 1
ATOM 1669 C C . SER A 1 204 ? 5.291 -16.314 -3.216 1.00 79.25 204 SER A C 1
ATOM 1671 O O . SER A 1 204 ? 4.896 -16.688 -4.316 1.00 79.25 204 SER A O 1
ATOM 1673 N N . ILE A 1 205 ? 6.369 -16.849 -2.628 1.00 78.44 205 ILE A N 1
ATOM 1674 C CA . ILE A 1 205 ? 7.154 -17.940 -3.232 1.00 78.44 205 ILE A CA 1
ATOM 1675 C C . ILE A 1 205 ? 6.305 -19.207 -3.366 1.00 78.44 205 ILE A C 1
ATOM 1677 O O . ILE A 1 205 ? 6.295 -19.832 -4.426 1.00 78.44 205 ILE A O 1
ATOM 1681 N N . LEU A 1 206 ? 5.571 -19.577 -2.313 1.00 81.31 206 LEU A N 1
ATOM 1682 C CA . LEU A 1 206 ? 4.714 -20.764 -2.328 1.00 81.31 206 LEU A CA 1
ATOM 1683 C C . LEU A 1 206 ? 3.596 -20.646 -3.370 1.00 81.31 206 LEU A C 1
ATOM 1685 O O . LEU A 1 206 ? 3.370 -21.587 -4.126 1.00 81.31 206 LEU A O 1
ATOM 1689 N N . LEU A 1 207 ? 2.925 -19.492 -3.438 1.00 76.94 207 LEU A N 1
ATOM 1690 C CA . LEU A 1 207 ? 1.867 -19.234 -4.416 1.00 76.94 207 LEU A CA 1
ATOM 1691 C C . LEU A 1 207 ? 2.411 -19.204 -5.845 1.00 76.94 207 LEU A C 1
ATOM 1693 O O . LEU A 1 207 ? 1.824 -19.833 -6.719 1.00 76.94 207 LEU A O 1
ATOM 1697 N N . SER A 1 208 ? 3.546 -18.537 -6.072 1.00 66.56 208 SER A N 1
ATOM 1698 C CA . SER A 1 208 ? 4.211 -18.506 -7.380 1.00 66.56 208 SER A CA 1
ATOM 1699 C C . SER A 1 208 ? 4.542 -19.918 -7.863 1.00 66.56 208 SER A C 1
ATOM 1701 O O . SER A 1 208 ? 4.188 -20.303 -8.975 1.00 66.56 208 SER A O 1
ATOM 1703 N N . GLY A 1 209 ? 5.122 -20.748 -6.994 1.00 67.31 209 GLY A N 1
ATOM 1704 C CA . GLY A 1 209 ? 5.389 -22.136 -7.347 1.00 67.31 209 GLY A CA 1
ATOM 1705 C C . GLY A 1 209 ? 4.125 -22.959 -7.586 1.00 67.31 209 GLY A C 1
ATOM 1706 O O . GLY A 1 209 ? 4.116 -23.782 -8.494 1.00 67.31 209 GLY A O 1
ATOM 1707 N N . LEU A 1 210 ? 3.044 -22.722 -6.834 1.00 74.50 210 LEU A N 1
ATOM 1708 C CA . LEU A 1 210 ? 1.759 -23.401 -7.038 1.00 74.50 210 LEU A CA 1
ATOM 1709 C C . LEU A 1 210 ? 1.153 -23.068 -8.409 1.00 74.50 210 LEU A C 1
ATOM 1711 O O . LEU A 1 210 ? 0.658 -23.966 -9.083 1.00 74.50 210 LEU A O 1
ATOM 1715 N N . VAL A 1 211 ? 1.255 -21.811 -8.848 1.00 68.25 211 VAL A N 1
ATOM 1716 C CA . VAL A 1 211 ? 0.824 -21.371 -10.187 1.00 68.25 211 VAL A CA 1
ATOM 1717 C C . VAL A 1 211 ? 1.639 -22.045 -11.296 1.00 68.25 211 VAL A C 1
ATOM 1719 O O . VAL A 1 211 ? 1.099 -22.316 -12.366 1.00 68.25 211 VAL A O 1
ATOM 1722 N N . LEU A 1 212 ? 2.911 -22.365 -11.046 1.00 66.38 212 LEU A N 1
ATOM 1723 C CA . LEU A 1 212 ? 3.789 -23.024 -12.019 1.00 66.38 212 LEU A CA 1
ATOM 1724 C C . LEU A 1 212 ? 3.595 -24.551 -12.099 1.00 66.38 212 LEU A C 1
ATOM 1726 O O . LEU A 1 212 ? 3.923 -25.149 -13.124 1.00 66.38 212 LEU A O 1
ATOM 1730 N N . LEU A 1 213 ? 3.017 -25.186 -11.069 1.00 67.88 213 LEU A N 1
ATOM 1731 C CA . LEU A 1 213 ? 2.843 -26.648 -10.996 1.00 67.88 213 LEU A CA 1
ATOM 1732 C C . LEU A 1 213 ? 2.149 -27.289 -12.213 1.00 67.88 213 LEU A C 1
ATOM 1734 O O . LEU A 1 213 ? 2.628 -28.337 -12.653 1.00 67.88 213 LEU A O 1
ATOM 1738 N N . PRO A 1 214 ? 1.067 -26.720 -12.785 1.00 64.94 214 PRO A N 1
ATOM 1739 C CA . PRO A 1 214 ? 0.417 -27.301 -13.960 1.00 64.94 214 PRO A CA 1
ATOM 1740 C C . PRO A 1 214 ? 1.317 -27.354 -15.203 1.00 64.94 214 PRO A C 1
ATOM 1742 O O . PRO A 1 214 ? 1.028 -28.117 -16.119 1.00 64.94 214 PRO A O 1
ATOM 1745 N N . PHE A 1 215 ? 2.392 -26.559 -15.240 1.00 63.03 215 PHE A N 1
ATOM 1746 C CA . PHE A 1 215 ? 3.284 -26.433 -16.394 1.00 63.03 215 PHE A CA 1
ATOM 1747 C C . PHE A 1 215 ? 4.592 -27.204 -16.224 1.00 63.03 215 PHE A C 1
ATOM 1749 O O . PHE A 1 215 ? 5.081 -27.794 -17.180 1.00 63.03 215 PHE A O 1
ATOM 1756 N N . THR A 1 216 ? 5.153 -27.224 -15.013 1.00 60.62 216 THR A N 1
ATOM 1757 C CA . THR A 1 216 ? 6.467 -27.831 -14.734 1.00 60.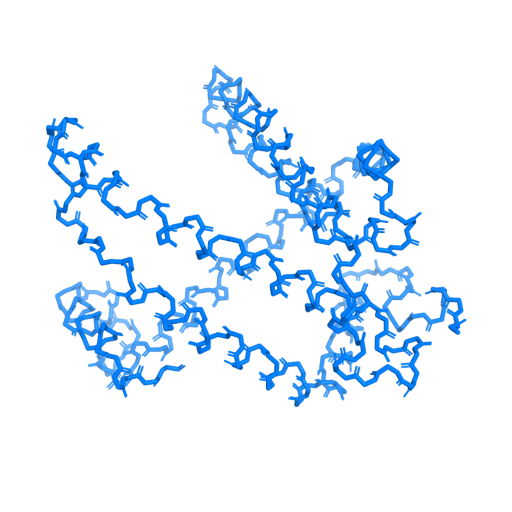62 216 THR A CA 1
ATOM 1758 C C . THR A 1 216 ? 6.369 -29.241 -14.148 1.00 60.62 216 THR A C 1
ATOM 1760 O O . THR A 1 216 ? 7.392 -29.889 -13.912 1.00 60.62 216 THR A O 1
ATOM 1763 N N . GLY A 1 217 ? 5.154 -29.716 -13.845 1.00 58.75 217 GLY A N 1
ATOM 1764 C CA . GLY A 1 217 ? 4.866 -31.026 -13.250 1.00 58.75 217 GLY A CA 1
ATOM 1765 C C . GLY A 1 217 ? 5.236 -31.153 -11.764 1.00 58.75 217 GLY A C 1
ATOM 1766 O O . GLY A 1 217 ? 4.566 -31.876 -11.030 1.00 58.75 217 GLY A O 1
ATOM 1767 N N . SER A 1 218 ? 6.263 -30.439 -11.286 1.00 62.34 218 SER A N 1
ATOM 1768 C CA . SER A 1 218 ? 6.641 -30.369 -9.869 1.00 62.34 218 SER A CA 1
ATOM 1769 C C . SER A 1 218 ? 7.247 -29.010 -9.482 1.00 62.34 218 SER A C 1
ATOM 1771 O O . SER A 1 218 ? 7.796 -28.286 -10.314 1.00 62.34 218 SER A O 1
ATOM 1773 N N . PHE A 1 219 ? 7.167 -28.663 -8.193 1.00 56.81 219 PHE A N 1
ATOM 1774 C CA . PHE A 1 219 ? 7.728 -27.417 -7.651 1.00 56.81 219 PHE A CA 1
ATOM 1775 C C . PHE A 1 219 ? 9.263 -27.414 -7.718 1.00 56.81 219 PHE A C 1
ATOM 1777 O O . PHE A 1 219 ? 9.875 -26.402 -8.040 1.00 56.81 219 PHE A O 1
ATOM 1784 N N . LEU A 1 220 ? 9.891 -28.562 -7.443 1.00 59.91 220 LEU A N 1
ATOM 1785 C CA . LEU A 1 220 ? 11.348 -28.704 -7.469 1.00 59.91 220 LEU A CA 1
ATOM 1786 C C . LEU A 1 220 ? 11.905 -28.602 -8.892 1.00 59.91 220 LEU A C 1
ATOM 1788 O O . LEU A 1 220 ? 12.921 -27.941 -9.067 1.00 59.91 220 LEU A O 1
ATOM 1792 N N . SER A 1 221 ? 11.217 -29.164 -9.894 1.00 58.97 221 SER A N 1
ATOM 1793 C CA . SER A 1 221 ? 11.611 -29.017 -11.303 1.00 58.97 221 SER A CA 1
ATOM 1794 C C . SER A 1 221 ? 11.489 -27.574 -11.795 1.00 58.97 221 SER A C 1
ATOM 1796 O O . SER A 1 221 ? 12.370 -27.119 -12.511 1.00 58.97 221 SER A O 1
ATOM 1798 N N . ALA A 1 222 ? 10.476 -26.818 -11.351 1.00 56.97 222 ALA A N 1
ATOM 1799 C CA . ALA A 1 222 ? 10.345 -25.390 -11.676 1.00 56.97 222 ALA A CA 1
ATOM 1800 C C . ALA A 1 222 ? 11.512 -24.538 -11.149 1.00 56.97 222 ALA A C 1
ATOM 1802 O O . ALA A 1 222 ? 11.912 -23.564 -11.780 1.00 56.97 222 ALA A O 1
ATOM 1803 N N . VAL A 1 223 ? 12.040 -24.888 -9.971 1.00 60.47 223 VAL A N 1
ATOM 1804 C CA . VAL A 1 223 ? 13.147 -24.164 -9.327 1.00 60.47 223 VAL A CA 1
ATOM 1805 C C . VAL A 1 223 ? 14.506 -24.636 -9.850 1.00 60.47 223 VAL A C 1
ATOM 1807 O O . VAL A 1 223 ? 15.435 -23.837 -9.933 1.00 60.47 223 VAL A O 1
ATOM 1810 N N . SER A 1 224 ? 14.642 -25.919 -10.201 1.00 65.06 224 SER A N 1
ATOM 1811 C CA . SER A 1 224 ? 15.903 -26.490 -10.687 1.00 65.06 224 SER A CA 1
ATOM 1812 C C . SER A 1 224 ? 16.133 -26.299 -12.186 1.00 65.06 224 SER A C 1
ATOM 1814 O O . SER A 1 224 ? 17.288 -26.245 -12.599 1.00 65.06 224 SER A O 1
ATOM 1816 N N . ASN A 1 225 ? 15.065 -26.195 -12.988 1.00 64.94 225 ASN A N 1
ATOM 1817 C CA . ASN A 1 225 ? 15.121 -26.049 -14.444 1.00 64.94 225 ASN A CA 1
ATOM 1818 C C . ASN A 1 225 ? 14.566 -24.673 -14.859 1.00 64.94 225 ASN A C 1
ATOM 1820 O O . ASN A 1 225 ? 13.382 -24.549 -15.180 1.00 64.94 225 ASN A O 1
ATOM 1824 N N . PRO A 1 226 ? 15.402 -23.622 -14.868 1.00 58.78 226 PRO A N 1
ATOM 1825 C CA . PRO A 1 226 ? 14.957 -22.272 -15.215 1.00 58.78 226 PRO A CA 1
ATOM 1826 C C . PRO A 1 226 ? 14.413 -22.152 -16.652 1.00 58.78 226 PRO A C 1
ATOM 1828 O O . PRO A 1 226 ? 13.594 -21.274 -16.908 1.00 58.78 226 PRO A O 1
ATOM 1831 N N . GLU A 1 227 ? 14.803 -23.051 -17.564 1.00 60.66 227 GLU A N 1
ATOM 1832 C CA . GLU A 1 227 ? 14.326 -23.092 -18.958 1.00 60.66 227 GLU A CA 1
ATOM 1833 C C . GLU A 1 227 ? 12.830 -23.465 -19.070 1.00 60.66 227 GLU A C 1
ATOM 1835 O O . GLU A 1 227 ? 12.078 -22.836 -19.821 1.00 60.66 227 GLU A O 1
ATOM 1840 N N . ASP A 1 228 ? 12.358 -24.414 -18.253 1.00 57.44 228 ASP A N 1
ATOM 1841 C CA . ASP A 1 228 ? 10.939 -24.802 -18.195 1.00 57.44 228 ASP A CA 1
ATOM 1842 C C . ASP A 1 228 ? 10.079 -23.682 -17.575 1.00 57.44 228 ASP A C 1
ATOM 1844 O O . ASP A 1 228 ? 8.927 -23.464 -17.962 1.00 57.44 228 ASP A O 1
ATOM 1848 N N . ALA A 1 229 ? 10.653 -22.919 -16.637 1.00 54.03 229 ALA A N 1
ATOM 1849 C CA . ALA A 1 229 ? 10.000 -21.766 -16.022 1.00 54.03 229 ALA A CA 1
ATOM 1850 C C . ALA A 1 229 ? 9.832 -20.595 -17.009 1.00 54.03 229 ALA A C 1
ATOM 1852 O O . ALA A 1 229 ? 8.798 -19.923 -16.992 1.00 54.03 229 ALA A O 1
ATOM 1853 N N . THR A 1 230 ? 10.795 -20.374 -17.912 1.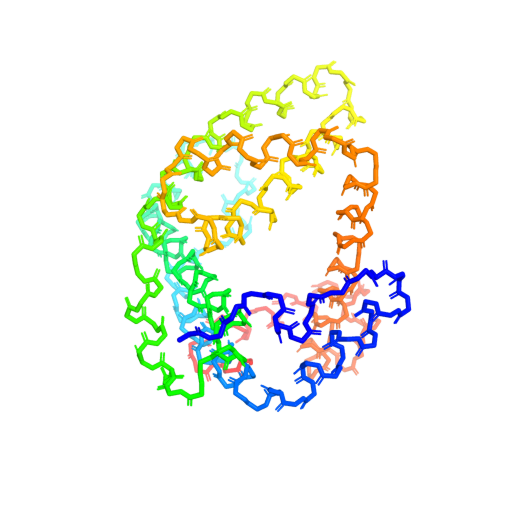00 56.75 230 THR A N 1
ATOM 1854 C CA . THR A 1 230 ? 10.677 -19.364 -18.980 1.00 56.75 230 THR A CA 1
ATOM 1855 C C . THR A 1 230 ? 9.589 -19.700 -20.000 1.00 56.75 230 THR A C 1
ATOM 1857 O O . THR A 1 230 ? 8.812 -18.819 -20.364 1.00 56.75 230 THR A O 1
ATOM 1860 N N . ALA A 1 231 ? 9.433 -20.971 -20.385 1.00 57.44 231 ALA A N 1
ATOM 1861 C CA . ALA A 1 231 ? 8.347 -21.394 -21.274 1.00 57.44 231 ALA A CA 1
ATOM 1862 C C . ALA A 1 231 ? 6.953 -21.224 -20.628 1.00 57.44 231 ALA A C 1
ATOM 1864 O O . ALA A 1 231 ? 5.987 -20.851 -21.296 1.00 57.44 231 ALA A O 1
ATOM 1865 N N . ALA A 1 232 ? 6.839 -21.434 -19.311 1.00 54.66 232 ALA A N 1
ATOM 1866 C CA . ALA A 1 232 ? 5.607 -21.172 -18.561 1.00 54.66 232 ALA A CA 1
ATOM 1867 C C . ALA A 1 232 ? 5.277 -19.667 -18.464 1.00 54.66 232 ALA A C 1
ATOM 1869 O O . ALA A 1 232 ? 4.107 -19.278 -18.534 1.00 54.66 232 ALA A O 1
ATOM 1870 N N . LEU A 1 233 ? 6.297 -18.805 -18.357 1.00 54.31 233 LEU A N 1
ATOM 1871 C CA . LEU A 1 233 ? 6.132 -17.348 -18.396 1.00 54.31 233 LEU A CA 1
ATOM 1872 C C . LEU A 1 233 ? 5.621 -16.868 -19.761 1.00 54.31 233 LEU A C 1
ATOM 1874 O O . LEU A 1 233 ? 4.722 -16.034 -19.806 1.00 54.31 233 LEU A O 1
ATOM 1878 N N . GLU A 1 234 ? 6.090 -17.439 -20.873 1.00 56.41 234 GLU A N 1
ATOM 1879 C CA . GLU A 1 234 ? 5.560 -17.104 -22.203 1.00 56.41 234 GLU A CA 1
ATOM 1880 C C . GLU A 1 234 ? 4.064 -17.432 -22.342 1.00 56.41 234 GLU A C 1
ATOM 1882 O O . GLU A 1 234 ? 3.314 -16.678 -22.971 1.00 56.41 234 GLU A O 1
ATOM 1887 N N . ILE A 1 235 ? 3.593 -18.514 -21.713 1.00 55.06 235 ILE A N 1
ATOM 1888 C CA . ILE A 1 235 ? 2.172 -18.892 -21.714 1.00 55.06 235 ILE A CA 1
ATOM 1889 C C . ILE A 1 235 ? 1.334 -17.909 -20.881 1.00 55.06 235 ILE A C 1
ATOM 1891 O O . ILE A 1 235 ? 0.237 -17.544 -21.312 1.00 55.06 235 ILE A O 1
ATOM 1895 N N . SER A 1 236 ? 1.853 -17.415 -19.749 1.00 50.75 236 SER A N 1
ATOM 1896 C CA . SER A 1 236 ? 1.154 -16.433 -18.902 1.00 50.75 236 SER A CA 1
ATOM 1897 C C . SER A 1 236 ? 1.027 -15.045 -19.547 1.00 50.75 236 SER A C 1
ATOM 1899 O O . SER A 1 236 ? 0.117 -14.290 -19.205 1.00 50.75 236 SER A O 1
ATOM 1901 N N . THR A 1 237 ? 1.868 -14.725 -20.541 1.00 52.31 237 THR A N 1
ATOM 1902 C CA . THR A 1 237 ? 1.745 -13.483 -21.329 1.00 52.31 237 THR A CA 1
ATOM 1903 C C . THR A 1 237 ? 0.622 -13.506 -22.374 1.00 52.31 237 THR A C 1
ATOM 1905 O O . THR A 1 237 ? 0.376 -12.490 -23.036 1.00 52.31 237 THR A O 1
ATOM 1908 N N . ARG A 1 238 ? -0.075 -14.640 -22.560 1.00 55.25 238 ARG A N 1
ATOM 1909 C CA . ARG A 1 238 ? -1.196 -14.728 -23.505 1.00 55.25 238 ARG A CA 1
ATOM 1910 C C . ARG A 1 238 ? -2.453 -14.083 -22.903 1.00 55.25 238 ARG A C 1
ATOM 1912 O O . ARG A 1 238 ? -2.898 -14.507 -21.842 1.00 55.25 238 ARG A O 1
ATOM 1919 N N . PRO A 1 239 ? -3.113 -13.143 -23.605 1.00 46.94 239 PRO A N 1
ATOM 1920 C CA . PRO A 1 239 ? -4.251 -12.386 -23.065 1.00 46.94 239 PRO A CA 1
ATOM 1921 C C . PRO A 1 239 ? -5.512 -13.229 -22.794 1.00 46.94 239 PRO A C 1
ATOM 1923 O O . PRO A 1 239 ? -6.412 -12.770 -22.102 1.00 46.94 239 PRO A O 1
ATOM 1926 N N . LEU A 1 240 ? -5.590 -14.454 -23.330 1.00 44.19 240 LEU A N 1
ATOM 1927 C CA . LEU A 1 240 ? -6.669 -15.419 -23.066 1.00 44.19 240 LEU A CA 1
ATOM 1928 C C . LEU A 1 240 ? -6.371 -16.350 -21.879 1.00 44.19 240 LEU A C 1
ATOM 1930 O O . LEU A 1 240 ? -7.196 -17.202 -21.554 1.00 44.19 240 LEU A O 1
ATOM 1934 N N . TYR A 1 241 ? -5.192 -16.230 -21.266 1.00 51.75 241 TYR A N 1
ATOM 1935 C CA . TYR A 1 241 ? -4.776 -17.083 -20.165 1.00 51.75 241 TYR A CA 1
ATOM 1936 C C . TYR A 1 241 ? -5.162 -16.441 -18.829 1.00 51.75 241 TYR A C 1
ATOM 1938 O O . TYR A 1 241 ? -4.586 -15.439 -18.409 1.00 51.75 241 TYR A O 1
ATOM 1946 N N . ILE A 1 242 ? -6.177 -17.009 -18.181 1.00 44.53 242 ILE A N 1
ATOM 1947 C CA . ILE A 1 242 ? -6.636 -16.601 -16.851 1.00 44.53 242 ILE A CA 1
ATOM 1948 C C . ILE A 1 242 ? -5.841 -17.417 -15.825 1.00 44.53 242 ILE A C 1
ATOM 1950 O O . ILE A 1 242 ? -5.891 -18.647 -15.873 1.00 44.53 242 ILE A O 1
ATOM 1954 N N . ILE A 1 243 ? -5.112 -16.741 -14.931 1.00 48.72 243 ILE A N 1
ATOM 1955 C CA . ILE A 1 243 ? -4.541 -17.340 -13.712 1.00 48.72 243 ILE A CA 1
ATOM 1956 C C . ILE A 1 243 ? -5.469 -17.010 -12.546 1.00 48.72 243 ILE A C 1
ATOM 1958 O O . ILE A 1 243 ? -5.829 -15.819 -12.408 1.00 48.72 243 ILE A O 1
#

Solvent-accessible surface area (backbone atoms only — not comparable to full-atom values): 13473 Å² total; per-residue (Å²): 121,59,62,72,76,74,33,90,77,58,65,95,64,55,74,68,55,41,51,50,43,51,48,54,52,46,66,77,42,38,71,63,55,48,53,52,51,49,55,51,47,53,54,50,53,59,54,45,69,67,57,80,75,58,75,70,59,71,67,52,91,47,66,68,61,40,49,52,53,50,62,72,40,44,62,51,51,50,54,47,52,53,52,50,52,49,50,52,43,32,52,52,43,40,70,67,40,46,84,41,28,91,80,56,46,71,70,54,38,45,61,62,26,54,71,44,45,62,42,49,51,55,50,48,54,52,48,52,57,55,43,51,53,44,36,53,56,11,48,76,60,37,73,67,28,25,53,52,35,50,50,50,51,50,43,51,60,67,44,34,60,60,45,21,70,75,78,36,64,50,55,70,57,28,52,54,49,40,54,51,58,46,60,75,45,38,70,60,49,48,51,53,43,50,53,50,52,52,51,52,51,54,52,50,52,53,50,54,40,58,72,42,27,89,74,46,78,35,58,66,50,38,72,74,36,61,69,60,42,50,57,48,51,59,54,64,71,37,93,88,54,84,130

Sequence (243 aa):
MESIESHPLYKAHTIDSAMHSFWDFYKKKFVALFLISFAMGLAMQYLGTFIRIDIGDYQTFNMDEMMNKLNEFKWPMIIFTLVNILFAVILQYFVMFNPLDRECNFLQCVVKSLRYYIPYLLILVILAFVGSFALFLGLILLFVGALFAGVYIMTLYLFILPIMMVEGPIIAHAIVRTATLVHRNFWNNLGWTSVFIILLLVASILLSGLVLLPFTGSFLSAVSNPEDATAALEISTRPLYII

Radius of gyration: 20.49 Å; Cα contacts (8 Å, |Δi|>4): 159; chains: 1; bounding box: 52×48×48 Å

Foldseek 3Di:
DADLCPQLQNDDDDPVRNVVSVCVLCVVCVVVLVVLVQVLVLVLLLLCLLVDDDPVQVPDPDPVSNVVSCVSCVVSVVVSVLSVLLSVLLSLQCSRCCVVDVPDDSVNSSVVSVQQSVLVVVLVVVLVVVLVVQLVVLVVVPPNRNVLSVLLSQLLVVQLSVQCSNVHSDNVCSNVVSVCVCVVPVVVSSVVSVVVVVVVVVVVLVVVLVLCCVQQVHSVSVVVPVPSVVVVVVVSSDSPDRD